Protein AF-A0A6G0WL98-F1 (afdb_monomer)

Foldseek 3Di:
DAQWDQDPQQATDGDDACWDFHDDAPDGGLEIHHEDDPPDFPVVVVVVQLVCVVPPNHFKYWYKYKDAQDPVRWTKIKIFIWGADPVRDIDGPAIEIATQDGDDCVRPPPVNVVRYDYWDHDDPCVLVVPDDDDDCVPTHWDFAAPCSNCPPPDPVVVPPPDDTHTYDDSVVVNVPD

Sequence (177 aa):
MELFTIDAAGNASLRDPDLCFAKIGGHKPTLIAEVEERHRSVLSLDQWWRGYFHTPGVRLVLGFKLYPANLNGDVAALVLQYGYTSGNQVEIMDAVSFGMRDVEPQGIPHDIWSRIRFLPHPTRAQMESCLDPWTPDDHGFLTLPRAECLYGAPDDVLNSPAEDFRLPLFRILFDYS

Nearest PDB structures (foldseek):
  5i6e-assembly1_A  TM=4.734E-01  e=2.495E-01  Saccharomyces cerevisiae S288C
  5csa-assembly1_B  TM=4.838E-01  e=5.455E-01  Saccharomyces cerevisiae S288C
  5csk-assembly1_B  TM=3.762E-01  e=5.137E-01  Saccharomyces cerevisiae S288C
  5csl-assembly1_A  TM=3.660E-01  e=4.288E-01  Saccharomyces cerevisiae S288C
  5trc-assembly1_A  TM=3.735E-01  e=5.137E-01  Saccharomyces cerevisiae S288C

pLDDT: mean 76.4, std 16.28, range [37.25, 95.69]

Solvent-accessible surface area (backbone atoms only — not comparable to full-atom values): 10310 Å² total; per-residue (Å²): 122,75,26,52,54,63,47,102,85,46,45,48,44,80,69,61,56,80,68,32,54,29,49,65,88,83,45,69,39,10,34,39,42,35,51,47,82,84,78,70,51,53,62,60,44,52,58,52,60,59,51,52,59,77,42,86,57,43,39,33,35,39,42,33,41,64,45,76,56,49,99,86,62,44,33,22,30,39,39,39,32,33,30,65,45,98,84,72,43,81,43,80,76,48,32,39,28,36,43,59,39,78,66,68,69,78,73,44,53,65,79,58,55,78,54,50,43,77,42,66,59,62,51,68,66,61,61,73,58,74,69,81,79,86,46,46,83,82,48,39,57,46,79,44,56,44,70,39,58,46,54,89,48,58,67,79,72,66,71,51,96,70,73,60,30,48,34,48,55,70,69,63,53,65,83,77,110

Organism: NCBI:txid100861

Secondary structure (DSSP, 8-state):
---EEE-TT-BEEES--SSEEE-STTSS--EEEEEE-S---HHHHHHHHHHGGGSTT--EEEEEEEE---TT---EEEEEEEEE-TTS-EEEEEEEEEESSPPPSTTS-HHHHTTEEEPPPPPHHHHHH--S---HHHH-EEEEPHHHHTTT--HHHHTS----EEEESTHHHHTT-

Mean predicted aligned error: 8.45 Å

Structure (mmCIF, N/CA/C/O backbone):
data_AF-A0A6G0WL98-F1
#
_entry.id   AF-A0A6G0WL98-F1
#
loop_
_atom_site.group_PDB
_atom_site.id
_atom_site.type_symbol
_atom_site.label_atom_id
_atom_site.label_alt_id
_atom_site.label_comp_id
_atom_site.label_asym_id
_atom_site.label_entity_id
_atom_site.label_seq_id
_atom_site.pdbx_PDB_ins_code
_atom_site.Cartn_x
_atom_site.Cartn_y
_atom_site.Cartn_z
_atom_site.occupancy
_atom_site.B_iso_or_equiv
_atom_site.auth_seq_id
_atom_site.auth_comp_id
_atom_site.auth_asym_id
_atom_site.auth_atom_id
_atom_site.pdbx_PDB_model_num
ATOM 1 N N . MET A 1 1 ? -4.488 -17.488 10.111 1.00 37.97 1 MET A N 1
ATOM 2 C CA . MET A 1 1 ? -3.145 -17.272 9.554 1.00 37.97 1 MET A CA 1
ATOM 3 C C . MET A 1 1 ? -2.766 -15.845 9.905 1.00 37.97 1 MET A C 1
ATOM 5 O O . MET A 1 1 ? -3.562 -14.960 9.616 1.00 37.97 1 MET A O 1
ATOM 9 N N . GLU A 1 2 ? -1.701 -15.641 10.681 1.00 37.25 2 GLU A N 1
ATOM 10 C CA . GLU A 1 2 ? -1.293 -14.307 11.149 1.00 37.25 2 GLU A CA 1
ATOM 11 C C . GLU A 1 2 ? -0.514 -13.584 10.049 1.00 37.25 2 GLU A C 1
ATOM 13 O O . GLU A 1 2 ? 0.453 -14.119 9.514 1.00 37.25 2 GLU A O 1
ATOM 18 N N . LEU A 1 3 ? -1.004 -12.394 9.701 1.00 50.88 3 LEU A N 1
ATOM 19 C CA . LEU A 1 3 ? -0.630 -11.621 8.515 1.00 50.88 3 LEU A CA 1
ATOM 20 C C . LEU A 1 3 ? 0.635 -10.800 8.722 1.00 50.88 3 LEU A C 1
ATOM 22 O O . LEU A 1 3 ? 1.466 -10.717 7.827 1.00 50.88 3 LEU A O 1
ATOM 26 N N . PHE A 1 4 ? 0.767 -10.233 9.921 1.00 49.25 4 PHE A N 1
ATOM 27 C CA . PHE A 1 4 ? 1.961 -9.549 10.366 1.00 49.25 4 PHE A CA 1
ATOM 28 C C . PHE A 1 4 ? 2.404 -10.110 11.708 1.00 49.25 4 PHE A C 1
ATOM 30 O O . PHE A 1 4 ? 1.575 -10.277 12.603 1.00 49.25 4 PHE A O 1
ATOM 37 N N . THR A 1 5 ? 3.703 -10.321 11.882 1.00 49.16 5 THR A N 1
ATOM 38 C CA . THR A 1 5 ? 4.289 -10.283 13.223 1.00 49.16 5 THR A CA 1
ATOM 39 C C . THR A 1 5 ? 4.757 -8.859 13.483 1.00 49.16 5 THR A C 1
ATOM 41 O O . THR A 1 5 ? 5.603 -8.350 12.748 1.00 4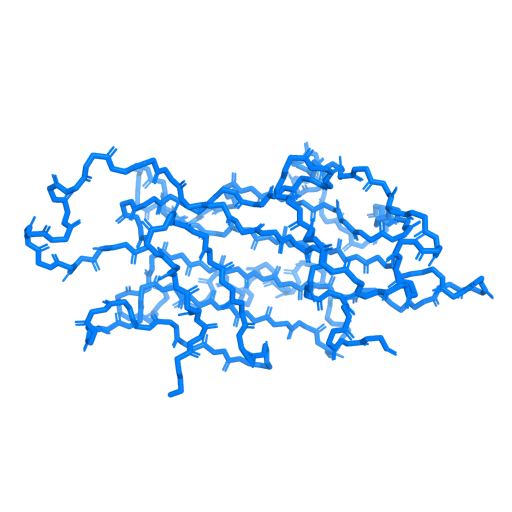9.16 5 THR A O 1
ATOM 44 N N . ILE A 1 6 ? 4.151 -8.210 14.479 1.00 47.09 6 ILE A N 1
ATOM 45 C CA . ILE A 1 6 ? 4.659 -6.957 15.037 1.00 47.09 6 ILE A CA 1
ATOM 46 C C . ILE A 1 6 ? 5.622 -7.358 16.148 1.00 47.09 6 ILE A C 1
ATOM 48 O O . ILE A 1 6 ? 5.208 -8.004 17.113 1.00 47.09 6 ILE A O 1
ATOM 52 N N . ASP A 1 7 ? 6.905 -7.058 15.979 1.00 51.03 7 ASP A N 1
ATOM 53 C CA . ASP A 1 7 ? 7.887 -7.329 17.026 1.00 51.03 7 ASP A CA 1
ATOM 54 C C . ASP A 1 7 ? 7.731 -6.352 18.209 1.00 51.03 7 ASP A C 1
ATOM 56 O O . ASP A 1 7 ? 6.972 -5.381 18.166 1.00 51.03 7 ASP A O 1
ATOM 60 N N . ALA A 1 8 ? 8.462 -6.602 19.297 1.00 39.09 8 ALA A N 1
ATOM 61 C CA . ALA A 1 8 ? 8.441 -5.736 20.478 1.00 39.09 8 ALA A CA 1
ATOM 62 C C . ALA A 1 8 ? 8.951 -4.303 20.203 1.00 39.09 8 ALA A C 1
ATOM 64 O O . ALA A 1 8 ? 8.769 -3.427 21.045 1.00 39.09 8 ALA A O 1
ATOM 65 N N . ALA A 1 9 ? 9.576 -4.067 19.045 1.00 42.97 9 ALA A N 1
ATOM 66 C CA . ALA A 1 9 ? 10.033 -2.761 18.588 1.00 42.97 9 ALA A CA 1
ATOM 67 C C . ALA A 1 9 ? 9.008 -2.049 17.681 1.00 42.97 9 ALA A C 1
ATOM 69 O O . ALA A 1 9 ? 9.237 -0.908 17.291 1.00 42.97 9 ALA A O 1
ATOM 70 N N . GLY A 1 10 ? 7.866 -2.679 17.376 1.00 44.44 10 GLY A N 1
ATOM 71 C CA . GLY A 1 10 ? 6.810 -2.098 16.548 1.00 44.44 10 GLY A CA 1
ATOM 72 C C . GLY A 1 10 ? 6.992 -2.308 15.042 1.00 44.44 10 GLY A C 1
ATOM 73 O O . GLY A 1 10 ? 6.253 -1.711 14.258 1.00 44.44 10 GLY A O 1
ATOM 74 N N . ASN A 1 11 ? 7.927 -3.156 14.607 1.00 47.03 11 ASN A N 1
ATOM 75 C CA . ASN A 1 11 ? 8.109 -3.452 13.187 1.00 47.03 11 ASN A CA 1
ATOM 76 C C . ASN A 1 11 ? 7.108 -4.511 12.732 1.00 47.03 11 ASN A C 1
ATOM 78 O O . ASN A 1 11 ? 7.069 -5.606 13.292 1.00 47.03 11 ASN A O 1
ATOM 82 N N . ALA A 1 12 ? 6.334 -4.215 11.687 1.00 53.41 12 ALA A N 1
ATOM 83 C CA . ALA A 1 12 ? 5.424 -5.177 11.072 1.00 53.41 12 ALA A CA 1
ATOM 84 C C . ALA A 1 12 ? 6.142 -5.976 9.968 1.00 53.41 12 ALA A C 1
ATOM 86 O O . ALA A 1 12 ? 6.776 -5.401 9.086 1.00 53.41 12 ALA A O 1
ATOM 87 N N . SER A 1 13 ? 6.020 -7.305 9.990 1.00 54.44 13 SER A N 1
ATOM 88 C CA . SER A 1 13 ? 6.596 -8.217 8.984 1.00 54.44 13 SER A CA 1
ATOM 89 C C . SER A 1 13 ? 5.515 -9.102 8.368 1.00 54.44 13 SER A C 1
ATOM 91 O O . SER A 1 13 ? 4.827 -9.790 9.114 1.00 54.44 13 SER A O 1
ATOM 93 N N . LEU A 1 14 ? 5.331 -9.057 7.043 1.00 57.25 14 LEU A N 1
ATOM 94 C CA . LEU A 1 14 ? 4.238 -9.744 6.338 1.00 57.25 14 LEU A CA 1
ATOM 95 C C . LEU A 1 14 ? 4.587 -11.226 6.102 1.00 57.25 14 LEU A C 1
ATOM 97 O O . LEU A 1 14 ? 5.731 -11.517 5.764 1.00 57.25 14 LEU A O 1
ATOM 101 N N . ARG A 1 15 ? 3.647 -12.158 6.325 1.00 54.03 15 ARG A N 1
ATOM 102 C CA . ARG A 1 15 ? 3.907 -13.613 6.193 1.00 54.03 15 ARG A CA 1
ATOM 103 C C . ARG A 1 15 ? 3.248 -14.307 4.998 1.00 54.03 15 ARG A C 1
ATOM 105 O O . ARG A 1 15 ? 3.691 -15.400 4.670 1.00 54.03 15 ARG A O 1
ATOM 112 N N . ASP A 1 16 ? 2.204 -13.732 4.399 1.00 49.78 16 ASP A N 1
ATOM 113 C CA . ASP A 1 16 ? 1.508 -14.321 3.241 1.00 49.78 16 ASP A CA 1
ATOM 114 C C . ASP A 1 16 ? 0.645 -13.235 2.545 1.00 49.78 16 ASP A C 1
ATOM 116 O O . ASP A 1 16 ? -0.121 -12.580 3.267 1.00 49.78 16 ASP A O 1
ATOM 120 N N . PRO A 1 17 ? 0.759 -12.944 1.233 1.00 49.84 17 PRO A N 1
ATOM 121 C CA . PRO A 1 17 ? 0.246 -11.682 0.673 1.00 49.84 17 PRO A CA 1
ATOM 122 C C . PRO A 1 17 ? -0.950 -11.802 -0.307 1.00 49.84 17 PRO A C 1
ATOM 124 O O . PRO A 1 17 ? -1.510 -10.776 -0.705 1.00 49.84 17 PRO A O 1
ATOM 127 N N . ASP A 1 18 ? -1.428 -13.014 -0.619 1.00 44.56 18 ASP A N 1
ATOM 128 C CA . ASP A 1 18 ? -2.424 -13.242 -1.691 1.00 44.56 18 ASP A CA 1
ATOM 129 C C . ASP A 1 18 ? -3.853 -12.749 -1.377 1.00 44.56 18 ASP A C 1
ATOM 131 O O . ASP A 1 18 ? -4.626 -12.434 -2.281 1.00 44.56 18 ASP A O 1
ATOM 135 N N . LEU A 1 19 ? -4.215 -12.670 -0.096 1.00 45.53 19 LEU A N 1
ATOM 136 C CA . LEU A 1 19 ? -5.326 -11.900 0.482 1.00 45.53 19 LEU A CA 1
ATOM 137 C C . LEU A 1 19 ? -5.382 -12.300 1.945 1.00 45.53 19 LEU A C 1
ATOM 139 O O . LEU A 1 19 ? -5.844 -13.395 2.281 1.00 45.53 19 LEU A O 1
ATOM 143 N N . CYS A 1 20 ? -4.955 -11.414 2.831 1.00 53.81 20 CYS A N 1
ATOM 144 C CA . CYS A 1 20 ? -4.886 -11.776 4.231 1.00 53.81 20 CYS A CA 1
ATOM 145 C C . CYS A 1 20 ? -5.666 -10.783 5.104 1.00 53.81 20 CYS A C 1
ATOM 147 O O . CYS A 1 20 ? -5.769 -9.583 4.839 1.00 53.81 20 CYS A O 1
ATOM 149 N N . PHE A 1 21 ? -6.192 -11.315 6.208 1.00 49.81 21 PHE A N 1
ATOM 150 C CA . PHE A 1 21 ? -6.835 -10.557 7.277 1.00 49.81 21 PHE A CA 1
ATOM 151 C C . PHE A 1 21 ? -5.914 -10.492 8.498 1.00 49.81 21 PHE A C 1
ATOM 153 O O . PHE A 1 21 ? -5.640 -11.524 9.117 1.00 49.81 21 PHE A O 1
ATOM 160 N N . ALA A 1 22 ? -5.446 -9.301 8.876 1.00 50.53 22 ALA A N 1
ATOM 161 C CA . ALA A 1 22 ? -4.683 -9.142 10.107 1.00 50.53 22 ALA A CA 1
ATOM 162 C C . ALA A 1 22 ? -5.666 -8.982 11.271 1.00 50.53 22 ALA A C 1
ATOM 164 O O . ALA A 1 22 ? -6.476 -8.055 11.298 1.00 50.53 22 ALA A O 1
ATOM 165 N N . LYS A 1 23 ? -5.596 -9.901 12.237 1.00 47.62 23 LYS A N 1
ATOM 166 C CA . LYS A 1 23 ? -6.260 -9.765 13.535 1.00 47.62 23 LYS A CA 1
ATOM 167 C C . LYS A 1 23 ? -5.193 -9.419 14.558 1.00 47.62 23 LYS A C 1
ATOM 169 O O . LYS A 1 23 ? -4.417 -10.293 14.931 1.00 47.62 23 LYS A O 1
ATOM 174 N N . ILE A 1 24 ? -5.150 -8.177 15.018 1.00 46.97 24 ILE A N 1
ATOM 175 C CA . ILE A 1 24 ? -4.287 -7.820 16.144 1.00 46.97 24 ILE A CA 1
ATOM 176 C C . ILE A 1 24 ? -5.099 -8.053 17.426 1.00 46.97 24 ILE A C 1
ATOM 178 O O . ILE A 1 24 ? -6.180 -7.492 17.591 1.00 46.97 24 ILE A O 1
ATOM 182 N N . GLY A 1 25 ? -4.634 -8.959 18.295 1.00 46.00 25 GLY A N 1
ATOM 183 C CA . GLY A 1 25 ? -5.289 -9.263 19.577 1.00 46.00 25 GLY A CA 1
ATOM 184 C C . GLY A 1 25 ? -6.520 -10.182 19.514 1.00 46.00 25 GLY A C 1
ATOM 185 O O . GLY A 1 25 ? -7.328 -10.172 20.432 1.00 46.00 25 GLY A O 1
ATOM 186 N N . GLY A 1 26 ? -6.708 -10.975 18.450 1.00 46.16 26 GLY A N 1
ATOM 187 C CA . GLY A 1 26 ? -7.811 -11.954 18.369 1.00 46.16 26 GLY A CA 1
ATOM 188 C C . GLY A 1 26 ? -9.195 -11.380 18.018 1.00 46.16 26 GLY A C 1
ATOM 189 O O . GLY A 1 26 ? -10.171 -12.131 17.943 1.00 46.16 26 GLY A O 1
ATOM 190 N N . HIS A 1 27 ? -9.291 -10.079 17.737 1.00 51.38 27 HIS A N 1
ATOM 191 C CA . HIS A 1 27 ? -10.536 -9.398 17.372 1.00 51.38 27 HIS A CA 1
ATOM 192 C C . HIS A 1 27 ? -10.759 -9.338 15.845 1.00 51.38 27 HIS A C 1
ATOM 1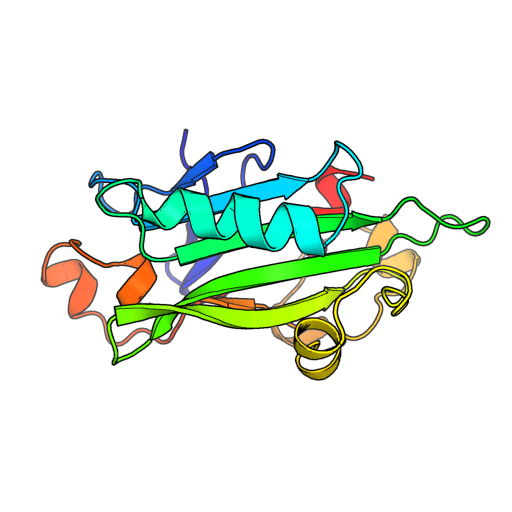94 O O . HIS A 1 27 ? -9.961 -9.861 15.065 1.00 51.38 27 HIS A O 1
ATOM 200 N N . LYS A 1 28 ? -11.919 -8.815 15.409 1.00 54.38 28 LYS A N 1
ATOM 201 C CA . LYS A 1 28 ? -12.311 -8.700 13.984 1.00 54.38 28 LYS A CA 1
ATOM 202 C C . LYS A 1 28 ? -11.204 -8.013 13.161 1.00 54.38 28 LYS A C 1
ATOM 204 O O . LYS A 1 28 ? -10.485 -7.196 13.722 1.00 54.38 28 LYS A O 1
ATOM 209 N N . PRO A 1 29 ? -11.055 -8.334 11.862 1.00 55.88 29 PRO A N 1
ATOM 210 C CA . PRO A 1 29 ? -9.961 -7.793 11.068 1.00 55.88 29 PRO A CA 1
ATOM 211 C C . PRO A 1 29 ? -10.068 -6.277 10.929 1.00 55.88 29 PRO A C 1
ATOM 213 O O . PRO A 1 29 ? -11.007 -5.770 10.320 1.00 55.88 29 PRO A O 1
ATOM 216 N N . THR A 1 30 ? -9.085 -5.582 11.486 1.00 76.56 30 THR A N 1
ATOM 217 C CA . THR A 1 30 ? -8.929 -4.127 11.419 1.00 76.56 30 THR A CA 1
ATOM 218 C C . THR A 1 30 ? -8.193 -3.690 10.159 1.00 76.56 30 THR A C 1
ATOM 220 O O . THR A 1 30 ? -8.441 -2.605 9.637 1.00 76.56 30 THR A O 1
ATOM 223 N N . LEU A 1 31 ? -7.318 -4.558 9.652 1.00 82.25 31 LEU A N 1
ATOM 224 C CA . LE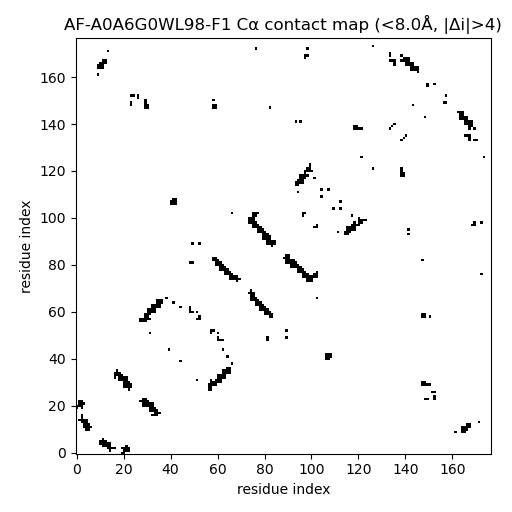U A 1 31 ? -6.431 -4.309 8.525 1.00 82.25 31 LEU A CA 1
ATOM 225 C C . LEU A 1 31 ? -6.572 -5.423 7.483 1.00 82.25 31 LEU A C 1
ATOM 227 O O . LEU A 1 31 ? -6.482 -6.611 7.812 1.00 82.25 31 LEU A O 1
ATOM 231 N N . ILE A 1 32 ? -6.752 -5.025 6.228 1.00 83.44 32 ILE A N 1
ATOM 232 C CA . ILE A 1 32 ? -6.685 -5.907 5.058 1.00 83.44 32 ILE A CA 1
ATOM 233 C C . ILE A 1 32 ? -5.474 -5.504 4.225 1.00 83.44 32 ILE A C 1
ATOM 235 O O . ILE A 1 32 ? -5.262 -4.319 3.985 1.00 83.44 32 ILE A O 1
ATOM 239 N N . ALA A 1 33 ? -4.704 -6.485 3.768 1.00 85.06 33 ALA A N 1
ATOM 240 C CA . ALA A 1 33 ? -3.681 -6.293 2.749 1.00 85.06 33 ALA A CA 1
ATOM 241 C C . ALA A 1 33 ? -3.976 -7.237 1.577 1.00 85.06 33 ALA A C 1
ATOM 243 O O . ALA A 1 33 ? -4.207 -8.429 1.793 1.00 85.06 33 ALA A O 1
ATOM 244 N N . GLU A 1 34 ? -4.005 -6.698 0.359 1.00 84.81 34 GLU A N 1
ATOM 245 C CA . GLU A 1 34 ? -4.202 -7.469 -0.875 1.00 84.81 34 GLU A CA 1
ATOM 246 C C . GLU A 1 34 ? -3.124 -7.098 -1.892 1.00 84.81 34 GLU A C 1
ATOM 248 O O . GLU A 1 34 ? -2.963 -5.919 -2.225 1.00 84.81 34 GLU A O 1
ATOM 253 N N . VAL A 1 35 ? -2.435 -8.112 -2.417 1.00 84.44 35 VAL A N 1
ATOM 254 C CA . VAL A 1 35 ? -1.599 -7.989 -3.611 1.00 84.44 35 VAL A CA 1
ATOM 255 C C . VAL A 1 35 ? -2.423 -8.273 -4.862 1.00 84.44 35 VAL A C 1
ATOM 257 O O . VAL A 1 35 ? -3.213 -9.210 -4.946 1.00 84.44 35 VAL A O 1
ATOM 260 N N . GLU A 1 36 ? -2.274 -7.401 -5.848 1.00 84.00 36 GLU A N 1
ATOM 261 C CA . GLU A 1 36 ? -2.952 -7.486 -7.124 1.00 84.00 36 GLU A CA 1
ATOM 262 C C . GLU A 1 36 ? -2.083 -8.193 -8.162 1.00 84.00 36 GLU A C 1
ATOM 264 O O . GLU A 1 36 ? -1.056 -7.659 -8.585 1.00 84.00 36 GLU A O 1
ATOM 269 N N . GLU A 1 37 ? -2.573 -9.339 -8.635 1.00 71.19 37 GLU A N 1
ATOM 270 C CA . GLU A 1 37 ? -1.933 -10.125 -9.699 1.00 71.19 37 GLU A CA 1
ATOM 271 C C . GLU A 1 37 ? -2.746 -10.212 -11.005 1.00 71.19 37 GLU A C 1
ATOM 273 O O . GLU A 1 37 ? -2.265 -10.696 -12.026 1.00 71.19 37 GLU A O 1
ATOM 278 N N . ARG A 1 38 ? -4.008 -9.766 -11.011 1.00 70.81 38 ARG A N 1
ATOM 279 C CA . ARG A 1 38 ? -4.945 -9.897 -12.145 1.00 70.81 38 ARG A CA 1
ATOM 280 C C . ARG A 1 38 ? -4.844 -8.746 -13.149 1.00 70.81 38 ARG A C 1
ATOM 282 O O . ARG A 1 38 ? -5.732 -8.584 -13.988 1.00 70.81 38 ARG A O 1
ATOM 289 N N . HIS A 1 39 ? -3.800 -7.926 -13.057 1.00 75.69 39 HIS A N 1
ATOM 290 C CA . HIS A 1 39 ? -3.498 -6.796 -13.935 1.00 75.69 39 HIS A CA 1
ATOM 291 C C . HIS A 1 39 ? -4.648 -5.784 -14.088 1.00 75.69 39 HIS A C 1
ATOM 293 O O . HIS A 1 39 ? -4.762 -5.098 -15.108 1.00 75.69 39 HIS A O 1
ATOM 299 N N . ARG A 1 40 ? -5.492 -5.633 -13.060 1.00 85.31 40 ARG A N 1
ATOM 300 C CA . ARG A 1 40 ? -6.587 -4.647 -13.048 1.00 85.31 40 ARG A CA 1
ATOM 301 C C . ARG A 1 40 ? -6.049 -3.212 -13.138 1.00 85.31 40 ARG A C 1
ATOM 303 O O . ARG A 1 40 ? -4.963 -2.913 -12.638 1.00 85.31 40 ARG A O 1
ATOM 310 N N . SER A 1 41 ? -6.810 -2.302 -13.754 1.00 90.44 41 SER A N 1
ATOM 311 C CA . SER A 1 41 ? -6.459 -0.870 -13.775 1.00 90.44 41 SER A CA 1
ATOM 312 C C . SER A 1 41 ? -6.467 -0.276 -12.360 1.00 90.44 41 SER A C 1
ATOM 314 O O . SER A 1 41 ? -7.234 -0.739 -11.514 1.00 90.44 41 SER A O 1
ATOM 316 N N . VAL A 1 42 ? -5.672 0.771 -12.101 1.00 92.25 42 VAL A N 1
ATOM 317 C CA . VAL A 1 42 ? -5.670 1.440 -10.783 1.00 92.25 42 VAL A CA 1
ATOM 318 C C . VAL A 1 42 ? -7.053 1.995 -10.442 1.00 92.25 42 VAL A C 1
ATOM 320 O O . VAL A 1 42 ? -7.490 1.876 -9.306 1.00 92.25 42 VAL A O 1
ATOM 323 N N . LEU A 1 43 ? -7.790 2.504 -11.433 1.00 90.94 43 LEU A N 1
ATOM 324 C CA . LEU A 1 43 ? -9.163 2.971 -11.236 1.00 90.94 43 LEU A CA 1
ATOM 325 C C . LEU A 1 43 ? -10.103 1.851 -10.757 1.00 90.94 43 LEU A C 1
ATOM 327 O O . LEU A 1 43 ? -10.904 2.051 -9.848 1.00 90.94 43 LEU A O 1
ATOM 331 N N . SER A 1 44 ? -10.010 0.663 -11.361 1.00 90.50 44 SER A N 1
ATOM 332 C CA . SER A 1 44 ? -10.813 -0.494 -10.945 1.00 90.50 44 SER A CA 1
ATOM 333 C C . SER A 1 44 ? -10.423 -0.982 -9.550 1.00 90.50 44 SER A C 1
ATOM 335 O O . SER A 1 44 ? -11.283 -1.419 -8.788 1.00 90.50 44 SER A O 1
ATOM 337 N N . LEU A 1 45 ? -9.132 -0.913 -9.220 1.00 91.50 45 LEU A N 1
ATOM 338 C CA . LEU A 1 45 ? -8.615 -1.314 -7.915 1.00 91.50 45 LEU A CA 1
ATOM 339 C C . LEU A 1 45 ? -9.014 -0.353 -6.810 1.00 91.50 45 LEU A C 1
ATOM 341 O O . LEU A 1 45 ? -9.375 -0.811 -5.734 1.00 91.50 45 LEU A O 1
ATOM 345 N N . ASP A 1 46 ? -9.037 0.948 -7.089 1.00 93.75 46 ASP A N 1
ATOM 346 C CA . ASP A 1 46 ? -9.493 1.946 -6.127 1.00 93.75 46 ASP A CA 1
ATOM 347 C C . ASP A 1 46 ? -10.923 1.655 -5.658 1.00 93.75 46 ASP A C 1
ATOM 349 O O . ASP A 1 46 ? -11.192 1.568 -4.460 1.00 93.75 46 ASP A O 1
ATOM 353 N N . GLN A 1 47 ? -11.831 1.383 -6.597 1.00 91.31 47 GLN A N 1
ATOM 354 C CA . GLN A 1 47 ? -13.206 0.995 -6.277 1.00 91.31 47 GLN A CA 1
ATOM 355 C C . GLN A 1 47 ? -13.271 -0.333 -5.511 1.00 91.31 47 GLN A C 1
ATOM 357 O O . GLN A 1 47 ? -14.045 -0.467 -4.561 1.00 91.31 47 GLN A O 1
ATOM 362 N N . TRP A 1 48 ? -12.455 -1.310 -5.914 1.00 91.38 48 TRP A N 1
ATOM 363 C CA . TRP A 1 48 ? -12.402 -2.632 -5.293 1.00 91.38 48 TRP A CA 1
ATOM 364 C C . TRP A 1 48 ? -11.938 -2.568 -3.834 1.00 91.38 48 TRP A C 1
ATOM 366 O O . TRP A 1 48 ? -12.637 -3.048 -2.943 1.00 91.38 48 TRP A O 1
ATOM 376 N N . TRP A 1 49 ? -10.804 -1.918 -3.573 1.00 92.12 49 TRP A N 1
ATOM 377 C CA . TRP A 1 49 ? -10.213 -1.811 -2.241 1.00 92.12 49 TRP A CA 1
ATOM 378 C C . TRP A 1 49 ? -11.048 -0.951 -1.294 1.00 92.12 49 TRP A C 1
ATOM 380 O O . TRP A 1 49 ? -11.211 -1.310 -0.128 1.00 92.12 49 TRP A O 1
ATOM 390 N N . ARG A 1 50 ? -11.689 0.116 -1.791 1.00 94.19 50 ARG A N 1
ATOM 391 C CA . ARG A 1 50 ? -12.705 0.859 -1.023 1.00 94.19 50 ARG A CA 1
ATOM 392 C C . ARG A 1 50 ? -13.888 -0.024 -0.626 1.00 94.19 50 ARG A C 1
ATOM 394 O O . ARG A 1 50 ? -14.446 0.152 0.454 1.00 94.19 50 ARG A O 1
ATOM 401 N N . GLY A 1 51 ? -14.242 -1.002 -1.461 1.00 88.50 51 GLY A N 1
ATOM 402 C CA . GLY A 1 51 ? -15.312 -1.961 -1.193 1.00 88.50 51 GLY A CA 1
ATOM 403 C C . GLY A 1 51 ? -15.107 -2.783 0.082 1.00 88.50 51 GLY A C 1
ATOM 404 O O . GLY A 1 51 ? -16.094 -3.160 0.718 1.00 88.50 51 GLY A O 1
ATOM 405 N N . TYR A 1 52 ? -13.861 -3.000 0.519 1.00 89.75 52 TYR A N 1
ATOM 406 C CA . TYR A 1 52 ? -13.579 -3.728 1.757 1.00 89.75 52 TYR A CA 1
ATOM 407 C C . TYR A 1 52 ? -14.114 -3.045 3.013 1.00 89.75 52 TYR A C 1
ATOM 409 O O . TYR A 1 52 ? -14.450 -3.739 3.972 1.00 89.75 52 TYR A O 1
ATOM 417 N N . PHE A 1 53 ? -14.278 -1.722 3.004 1.00 89.88 53 PHE A N 1
ATOM 418 C CA . PHE A 1 53 ? -14.820 -0.974 4.140 1.00 89.88 53 PHE A CA 1
ATOM 419 C C . PHE A 1 53 ? -16.313 -1.229 4.391 1.00 89.88 53 PHE A C 1
ATOM 421 O O . PHE A 1 53 ? -16.817 -0.890 5.459 1.00 89.88 53 PHE A O 1
ATOM 428 N N . HIS A 1 54 ? -17.018 -1.898 3.469 1.00 87.75 54 HIS A N 1
ATOM 429 C CA . HIS A 1 54 ? -18.349 -2.450 3.747 1.00 87.75 54 HIS A CA 1
ATOM 430 C C . HIS A 1 54 ? -18.307 -3.657 4.699 1.00 87.75 54 HIS A C 1
ATOM 432 O O . HIS A 1 54 ? -19.344 -4.068 5.221 1.00 87.75 54 HIS A O 1
ATOM 438 N N . THR A 1 55 ? -17.124 -4.229 4.943 1.00 84.25 55 THR A N 1
ATOM 439 C CA . THR A 1 55 ? -16.930 -5.315 5.905 1.00 84.25 55 THR A CA 1
ATOM 440 C C . THR A 1 55 ? -16.840 -4.740 7.322 1.00 84.25 55 THR A C 1
ATOM 442 O O . THR A 1 55 ? -15.945 -3.939 7.605 1.00 84.25 55 THR A O 1
ATOM 445 N N . PRO A 1 56 ? -17.718 -5.150 8.256 1.00 82.31 56 PRO A N 1
ATOM 446 C CA . PRO A 1 56 ? -17.711 -4.610 9.611 1.00 82.31 56 PRO A CA 1
ATOM 447 C C . PRO A 1 56 ? -16.380 -4.839 10.337 1.00 82.31 56 PRO A C 1
ATOM 449 O O . PRO A 1 56 ? -15.954 -5.981 10.518 1.00 82.31 56 PRO A O 1
ATOM 452 N N . GLY A 1 57 ? -15.788 -3.755 10.839 1.00 80.62 57 GLY A N 1
ATOM 453 C CA . GLY A 1 57 ? -14.549 -3.777 11.621 1.00 80.62 57 GLY A CA 1
ATOM 454 C C . GLY A 1 57 ? -13.288 -3.425 10.834 1.00 80.62 57 GLY A C 1
ATOM 455 O O . GLY A 1 57 ? -12.276 -3.154 11.468 1.00 80.62 57 GLY A O 1
ATOM 456 N N . VAL A 1 58 ? -13.352 -3.350 9.500 1.00 86.00 58 VAL A N 1
ATOM 457 C CA . VAL A 1 58 ? -12.222 -2.894 8.679 1.00 86.00 58 VAL A CA 1
ATOM 458 C C . VAL A 1 58 ? -12.005 -1.399 8.885 1.00 86.00 58 VAL A C 1
ATOM 460 O O . VAL A 1 58 ? -12.946 -0.605 8.820 1.00 86.00 58 VAL A O 1
ATOM 463 N N . ARG A 1 59 ? -10.753 -1.024 9.139 1.00 89.25 59 ARG A N 1
ATOM 464 C CA . ARG 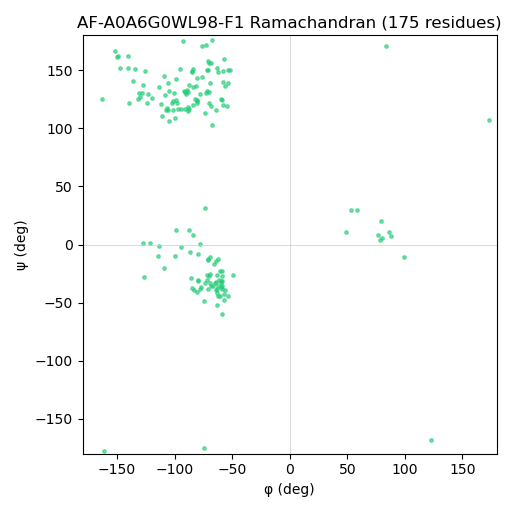A 1 59 ? -10.311 0.345 9.427 1.00 89.25 59 ARG A CA 1
ATOM 465 C C . ARG A 1 59 ? -9.181 0.803 8.519 1.00 89.25 59 ARG A C 1
ATOM 467 O O . ARG A 1 59 ? -9.086 1.991 8.226 1.00 89.25 59 ARG A O 1
ATOM 474 N N . LEU A 1 60 ? -8.379 -0.141 8.038 1.00 90.25 60 LEU A N 1
ATOM 475 C CA . LEU A 1 60 ? -7.283 0.111 7.119 1.00 90.25 60 LEU A CA 1
ATOM 476 C C . LEU A 1 60 ? -7.270 -0.941 6.005 1.00 90.25 60 LEU A C 1
ATOM 478 O O . LEU A 1 60 ? -7.502 -2.127 6.249 1.00 90.25 60 LEU A O 1
ATOM 482 N N . VAL A 1 61 ? -6.984 -0.507 4.781 1.00 91.56 61 VAL A N 1
ATOM 483 C CA . VAL A 1 61 ? -6.763 -1.397 3.634 1.00 91.56 61 VAL A CA 1
ATOM 484 C C . VAL A 1 61 ? -5.476 -0.984 2.939 1.00 91.56 61 VAL A C 1
ATOM 486 O O . VAL A 1 61 ? -5.292 0.191 2.631 1.00 91.56 61 VAL A O 1
ATOM 489 N N . LEU A 1 62 ? -4.606 -1.952 2.673 1.00 91.94 62 LEU A N 1
ATOM 490 C CA . LEU A 1 62 ? -3.386 -1.797 1.893 1.00 91.94 62 LEU A CA 1
ATOM 491 C C . LEU A 1 62 ? -3.553 -2.548 0.578 1.00 91.94 62 LEU A C 1
ATOM 493 O O . LEU A 1 62 ? -3.628 -3.776 0.557 1.00 91.94 62 LEU A O 1
ATOM 497 N N . GLY A 1 63 ? -3.642 -1.802 -0.514 1.00 91.81 63 GLY A N 1
ATOM 498 C CA . GLY A 1 63 ? -3.722 -2.356 -1.854 1.00 91.81 63 GLY A CA 1
ATOM 499 C C . GLY A 1 63 ? -2.379 -2.268 -2.554 1.00 91.81 63 GLY A C 1
ATOM 500 O O . GLY A 1 63 ? -1.911 -1.164 -2.821 1.00 91.81 63 GLY A O 1
ATOM 501 N N . PHE A 1 64 ? -1.771 -3.404 -2.877 1.00 90.19 64 PHE A N 1
ATOM 502 C CA . PHE A 1 64 ? -0.506 -3.467 -3.602 1.00 90.19 64 PHE A CA 1
ATOM 503 C C . PHE A 1 64 ? -0.769 -3.822 -5.059 1.00 90.19 64 PHE A C 1
ATOM 505 O O . PHE A 1 64 ? -1.334 -4.865 -5.356 1.00 90.19 64 PHE A O 1
ATOM 512 N N . LYS A 1 65 ? -0.341 -2.973 -5.988 1.00 90.44 65 LYS A N 1
ATOM 513 C CA . LYS A 1 65 ? -0.345 -3.262 -7.420 1.00 90.44 65 LYS A CA 1
ATOM 514 C C . LYS A 1 65 ? 1.077 -3.503 -7.893 1.00 90.44 65 LYS A C 1
ATOM 516 O O . LYS A 1 65 ? 1.879 -2.569 -7.903 1.00 90.44 65 LYS A O 1
ATOM 521 N N . LEU A 1 66 ? 1.351 -4.722 -8.347 1.00 87.12 66 LEU A N 1
ATOM 522 C CA . LEU A 1 66 ? 2.621 -5.073 -8.970 1.00 87.12 66 LEU A CA 1
ATOM 523 C C . LEU A 1 66 ? 2.566 -4.786 -10.474 1.00 87.12 66 LEU A C 1
ATOM 525 O O . LEU A 1 66 ? 1.565 -5.048 -11.151 1.00 87.12 66 LEU A O 1
ATOM 529 N N . TYR A 1 67 ? 3.644 -4.215 -11.000 1.00 86.06 67 TYR A N 1
ATOM 530 C CA . TYR A 1 67 ? 3.830 -4.006 -12.428 1.00 86.06 67 TYR A CA 1
ATOM 531 C C . TYR A 1 67 ? 4.857 -5.009 -12.953 1.00 86.06 67 TYR A C 1
ATOM 533 O O . TYR A 1 67 ? 5.887 -5.209 -12.306 1.00 86.06 67 TYR A O 1
ATOM 541 N N . PRO A 1 68 ? 4.624 -5.595 -14.142 1.00 81.44 68 PRO A N 1
ATOM 542 C CA . PRO A 1 68 ? 5.569 -6.521 -14.748 1.00 81.44 68 PRO A CA 1
ATOM 543 C C . PRO A 1 68 ? 6.972 -5.924 -14.868 1.00 81.44 68 PRO A C 1
ATOM 545 O O . PRO A 1 68 ? 7.138 -4.709 -15.052 1.00 81.44 68 PRO A O 1
ATOM 548 N N . ALA A 1 69 ? 7.977 -6.795 -14.812 1.00 84.31 69 ALA A N 1
ATOM 549 C CA . ALA A 1 69 ? 9.350 -6.412 -15.084 1.00 84.31 69 ALA A CA 1
ATOM 550 C C . ALA A 1 69 ? 9.481 -5.817 -16.498 1.00 84.31 69 ALA A C 1
ATOM 552 O O . ALA A 1 69 ? 8.855 -6.292 -17.450 1.00 84.31 69 ALA A O 1
ATOM 553 N N . ASN A 1 70 ? 10.287 -4.763 -16.639 1.00 85.44 70 ASN A N 1
ATOM 554 C CA . ASN A 1 70 ? 10.656 -4.241 -17.956 1.00 85.44 70 ASN A CA 1
ATOM 555 C C . ASN A 1 70 ? 11.685 -5.172 -18.646 1.00 85.44 70 ASN A C 1
ATOM 557 O O . ASN A 1 70 ? 12.070 -6.211 -18.111 1.00 85.44 70 ASN A O 1
ATOM 561 N N . LEU A 1 71 ? 12.187 -4.775 -19.820 1.00 84.88 71 LEU A N 1
ATOM 562 C CA . LEU A 1 71 ? 13.205 -5.541 -20.561 1.00 84.88 71 LEU A CA 1
ATOM 563 C C . LEU A 1 71 ? 14.524 -5.745 -19.796 1.00 84.88 71 LEU A C 1
ATOM 565 O O . LEU A 1 71 ? 15.261 -6.678 -20.100 1.00 84.88 71 LEU A O 1
ATOM 569 N N . ASN A 1 72 ? 14.819 -4.892 -18.813 1.00 83.56 72 ASN A N 1
ATOM 570 C CA . ASN A 1 72 ? 16.002 -5.016 -17.969 1.00 83.56 72 ASN A CA 1
ATOM 571 C C . ASN A 1 72 ? 15.762 -5.924 -16.757 1.00 83.56 72 ASN A C 1
ATOM 573 O O . ASN A 1 72 ? 16.722 -6.214 -16.050 1.00 83.56 72 ASN A O 1
ATOM 577 N N . GLY A 1 73 ? 14.529 -6.378 -16.512 1.00 81.25 73 GLY A N 1
ATOM 578 C CA . GLY A 1 73 ? 14.153 -7.116 -15.305 1.00 81.25 73 GLY A CA 1
ATOM 579 C C . GLY A 1 73 ? 13.731 -6.219 -14.135 1.00 81.25 73 GLY A C 1
ATOM 580 O O . GLY A 1 73 ? 13.520 -6.723 -13.038 1.00 81.25 73 GLY A O 1
ATOM 581 N N . ASP A 1 74 ? 13.602 -4.904 -14.337 1.00 85.19 74 ASP A N 1
ATOM 582 C CA . ASP A 1 74 ? 13.282 -3.974 -13.254 1.00 85.19 74 ASP A CA 1
ATOM 583 C C . ASP A 1 74 ? 11.778 -3.988 -12.958 1.00 85.19 74 ASP A C 1
ATOM 585 O O . ASP A 1 74 ? 10.939 -3.714 -13.830 1.00 85.19 74 ASP A O 1
ATOM 589 N N . VAL A 1 75 ? 11.445 -4.267 -11.701 1.00 84.75 75 VAL A N 1
ATOM 590 C CA . VAL A 1 75 ? 10.073 -4.314 -11.186 1.00 84.75 75 VAL A CA 1
ATOM 591 C C . VAL A 1 75 ? 9.668 -2.989 -10.542 1.00 84.75 75 VAL A C 1
ATOM 593 O O . VAL A 1 75 ? 10.503 -2.269 -9.990 1.00 84.75 75 VAL A O 1
ATOM 596 N N . ALA A 1 76 ? 8.371 -2.687 -10.592 1.00 88.56 76 ALA A N 1
ATOM 597 C CA . ALA A 1 76 ? 7.765 -1.555 -9.897 1.00 88.56 76 ALA A CA 1
ATOM 598 C C . ALA A 1 76 ? 6.483 -1.990 -9.196 1.00 88.56 76 ALA A C 1
ATOM 600 O O . ALA A 1 76 ? 5.772 -2.876 -9.674 1.00 88.56 76 ALA A O 1
ATOM 601 N N . ALA A 1 77 ? 6.155 -1.317 -8.104 1.00 89.88 77 ALA A N 1
ATOM 602 C CA . ALA A 1 77 ? 4.918 -1.503 -7.379 1.00 89.88 77 ALA A CA 1
ATOM 603 C C . ALA A 1 77 ? 4.359 -0.172 -6.883 1.00 89.88 77 ALA A C 1
ATOM 605 O O . ALA A 1 77 ? 5.083 0.788 -6.623 1.00 89.88 77 ALA A O 1
ATOM 606 N N . LEU A 1 78 ? 3.038 -0.144 -6.744 1.00 92.75 78 LEU A N 1
ATOM 607 C CA . LEU A 1 78 ? 2.289 0.935 -6.118 1.00 92.75 78 LEU A CA 1
ATOM 608 C C . LEU A 1 78 ? 1.540 0.354 -4.925 1.00 92.75 78 LEU A C 1
ATOM 610 O O . LEU A 1 78 ? 0.775 -0.591 -5.103 1.00 92.75 78 LEU A O 1
ATOM 614 N N . VAL A 1 79 ? 1.710 0.930 -3.738 1.00 93.25 79 VAL A N 1
ATOM 615 C CA . VAL A 1 79 ? 0.814 0.671 -2.607 1.00 93.25 79 VAL A CA 1
ATOM 616 C C . VAL A 1 79 ? -0.109 1.862 -2.398 1.00 93.25 79 VAL A C 1
ATOM 618 O O . VAL A 1 79 ? 0.339 3.008 -2.378 1.00 93.25 79 VAL A O 1
ATOM 621 N N . LEU A 1 80 ? -1.401 1.586 -2.250 1.00 95.44 80 LEU A N 1
ATOM 622 C CA . LEU A 1 80 ? -2.416 2.550 -1.846 1.00 95.44 80 LEU A CA 1
ATOM 623 C C . LE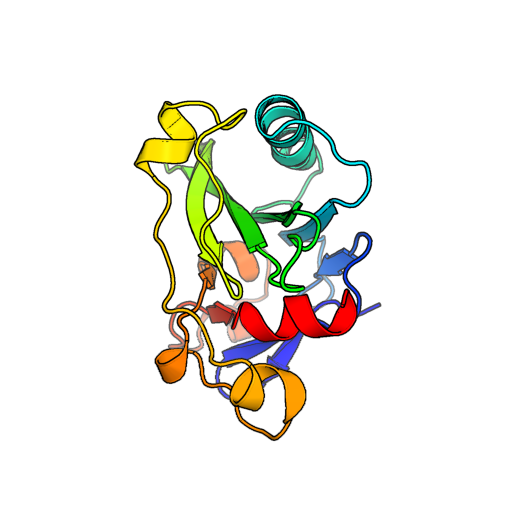U A 1 80 ? -2.916 2.175 -0.452 1.00 95.44 80 LEU A C 1
ATOM 625 O O . LEU A 1 80 ? -3.425 1.073 -0.240 1.00 95.44 80 LEU A O 1
ATOM 629 N N . GLN A 1 81 ? -2.769 3.098 0.493 1.00 95.31 81 GLN A N 1
ATOM 630 C CA . GLN A 1 81 ? -3.290 2.964 1.845 1.00 95.31 81 GLN A CA 1
ATOM 631 C C . GLN A 1 81 ? -4.615 3.703 1.953 1.00 95.31 81 GLN A C 1
ATOM 633 O O . GLN A 1 81 ? -4.677 4.916 1.761 1.00 95.31 81 GLN A O 1
ATOM 638 N N . TYR A 1 82 ? -5.659 2.979 2.330 1.00 95.69 82 TYR A N 1
ATOM 639 C CA . TYR A 1 82 ? -6.986 3.520 2.569 1.00 95.69 82 TYR A CA 1
ATOM 640 C C . TYR A 1 82 ? -7.319 3.498 4.050 1.00 95.69 82 TYR A C 1
ATOM 642 O O . TYR A 1 82 ? -7.002 2.529 4.739 1.00 95.69 82 TYR A O 1
ATOM 650 N N . GLY A 1 83 ? -8.051 4.508 4.502 1.00 94.00 83 GLY A N 1
ATOM 651 C CA . GLY A 1 83 ? -8.630 4.556 5.839 1.00 94.00 83 GLY A CA 1
ATOM 652 C C . GLY A 1 83 ? -9.754 5.577 5.928 1.00 94.00 83 GLY A C 1
ATOM 653 O O . GLY A 1 83 ? -10.125 6.204 4.931 1.00 94.00 83 GLY A O 1
ATOM 654 N N . TYR A 1 84 ? -10.317 5.722 7.125 1.00 91.25 84 TYR A N 1
ATOM 655 C CA . TYR A 1 84 ? -11.362 6.706 7.386 1.00 91.25 84 TYR A CA 1
ATOM 656 C C . TYR A 1 84 ? -10.773 8.084 7.688 1.00 91.25 84 TYR A C 1
ATOM 658 O O . TYR A 1 84 ? -9.855 8.227 8.492 1.00 91.25 84 TYR A O 1
ATOM 666 N N . THR A 1 85 ? -11.359 9.120 7.096 1.00 89.00 85 THR A N 1
ATOM 667 C CA . THR A 1 85 ? -11.145 10.507 7.515 1.00 89.00 85 THR A CA 1
ATOM 668 C C . THR A 1 85 ? -11.922 10.815 8.795 1.00 89.00 85 THR A C 1
ATOM 670 O O . THR A 1 85 ? -12.808 10.065 9.213 1.00 89.00 85 THR A O 1
ATOM 673 N N . SER A 1 86 ? -11.666 11.982 9.394 1.00 84.50 86 SER A N 1
ATOM 674 C CA . SER A 1 86 ? -12.459 12.494 10.523 1.00 84.50 86 SER A CA 1
ATOM 675 C C . SER A 1 86 ? -13.951 12.663 10.194 1.00 84.50 86 SER A C 1
ATOM 677 O O . SER A 1 86 ? -14.784 12.622 11.095 1.00 84.50 86 SER A O 1
ATOM 679 N N . GLY A 1 87 ? -14.302 12.802 8.910 1.00 86.62 87 GLY A N 1
ATOM 680 C CA . GLY A 1 87 ? -15.680 12.832 8.412 1.00 86.62 87 GLY A CA 1
ATOM 681 C C . GLY A 1 87 ? -16.299 11.451 8.166 1.00 86.62 87 GLY A C 1
ATOM 682 O O . GLY A 1 87 ? -17.374 11.376 7.574 1.00 86.62 87 GLY A O 1
ATOM 683 N N . ASN A 1 88 ? -15.632 10.366 8.577 1.00 86.88 88 ASN A N 1
ATOM 684 C CA . ASN A 1 88 ? -16.047 8.980 8.347 1.00 86.88 88 ASN A CA 1
ATOM 685 C C . ASN A 1 88 ? -16.216 8.627 6.853 1.00 86.88 88 ASN A C 1
ATOM 687 O O . ASN A 1 88 ? -17.031 7.779 6.488 1.00 86.88 88 ASN A O 1
ATOM 691 N N . GLN A 1 89 ? -15.443 9.282 5.983 1.00 93.06 89 GLN A N 1
ATOM 692 C CA . GLN A 1 89 ? -15.333 8.939 4.566 1.00 93.06 89 GLN A CA 1
ATOM 693 C C . GLN A 1 89 ? -14.076 8.104 4.343 1.00 93.06 89 GLN A C 1
ATOM 695 O O . GLN A 1 89 ? -13.051 8.358 4.968 1.00 93.06 89 GLN A O 1
ATOM 700 N N . VAL A 1 90 ? -14.146 7.112 3.457 1.00 94.12 90 VAL A N 1
ATOM 701 C CA . VAL A 1 90 ? -12.961 6.342 3.064 1.00 94.12 90 VAL A CA 1
ATOM 702 C C . VAL A 1 90 ? -12.156 7.174 2.074 1.00 94.12 90 VAL A C 1
ATOM 704 O O . VAL A 1 90 ? -12.707 7.642 1.078 1.00 94.12 90 VAL A O 1
ATOM 707 N N . GLU A 1 91 ? -10.857 7.327 2.300 1.00 94.56 91 GLU A N 1
ATOM 708 C CA . GLU A 1 91 ? -9.942 8.027 1.395 1.00 94.56 91 GLU A CA 1
ATOM 709 C C . GLU A 1 91 ? -8.587 7.328 1.298 1.00 94.56 91 GLU A C 1
ATOM 711 O O . GLU A 1 91 ? -8.231 6.520 2.154 1.00 94.56 91 GLU A O 1
ATOM 716 N N . ILE A 1 92 ? -7.831 7.662 0.246 1.00 95.00 92 ILE A N 1
ATOM 717 C CA . ILE A 1 92 ? -6.412 7.317 0.145 1.00 95.00 92 ILE A CA 1
ATOM 718 C C . ILE A 1 92 ? -5.648 8.226 1.110 1.00 95.00 92 ILE A C 1
ATOM 720 O O . ILE A 1 92 ? -5.587 9.442 0.903 1.00 95.00 92 ILE A O 1
ATOM 724 N N . MET A 1 93 ? -5.081 7.621 2.148 1.00 93.12 93 MET A N 1
ATOM 725 C CA . MET A 1 93 ? -4.281 8.279 3.179 1.00 93.12 93 MET A CA 1
ATOM 726 C C . MET A 1 93 ? -2.814 8.426 2.773 1.00 93.12 93 MET A C 1
ATOM 728 O O . MET A 1 93 ? -2.204 9.444 3.079 1.00 93.12 93 MET A O 1
ATOM 732 N N . ASP A 1 94 ? -2.262 7.425 2.087 1.00 94.12 94 ASP A N 1
ATOM 733 C CA . ASP A 1 94 ? -0.913 7.466 1.514 1.00 94.12 94 ASP A CA 1
ATOM 734 C C . ASP A 1 94 ? -0.885 6.650 0.212 1.00 94.12 94 ASP A C 1
ATOM 736 O O . ASP A 1 94 ? -1.666 5.710 0.026 1.00 94.12 94 ASP A O 1
ATOM 740 N N . ALA A 1 95 ? 0.001 7.031 -0.700 1.00 95.19 95 ALA A N 1
ATOM 741 C CA . ALA A 1 95 ? 0.228 6.359 -1.969 1.00 95.19 95 ALA A C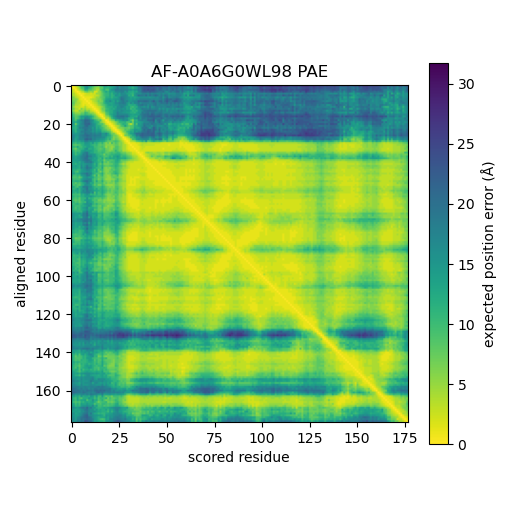A 1
ATOM 742 C C . ALA A 1 95 ? 1.730 6.334 -2.240 1.00 95.19 95 ALA A C 1
ATOM 744 O O . ALA A 1 95 ? 2.374 7.381 -2.292 1.00 95.19 95 ALA A O 1
ATOM 745 N N . VAL A 1 96 ? 2.300 5.144 -2.409 1.00 94.31 96 VAL A N 1
ATOM 746 C CA . VAL A 1 96 ? 3.756 4.989 -2.460 1.00 94.31 96 VAL A CA 1
ATOM 747 C C . VAL A 1 96 ? 4.170 4.139 -3.650 1.00 94.31 96 VAL A C 1
ATOM 749 O O . VAL A 1 96 ? 3.718 3.005 -3.801 1.00 94.31 96 VAL A O 1
ATOM 752 N N . SER A 1 97 ? 5.052 4.691 -4.482 1.00 93.44 97 SER A N 1
ATOM 753 C CA . SER A 1 97 ? 5.760 3.968 -5.539 1.00 93.44 97 SER A CA 1
ATOM 754 C C . SER A 1 97 ? 7.071 3.425 -4.990 1.00 93.44 97 SER A C 1
ATOM 756 O O . SER A 1 97 ? 7.837 4.160 -4.362 1.00 93.44 97 SER A O 1
ATOM 758 N N . PHE A 1 98 ? 7.336 2.146 -5.235 1.00 89.31 98 PHE A N 1
ATOM 759 C CA . PHE A 1 98 ? 8.545 1.466 -4.786 1.00 89.31 98 PHE A CA 1
ATOM 760 C C . PHE A 1 98 ? 8.952 0.359 -5.762 1.00 89.31 98 PHE A C 1
ATOM 762 O O . PHE A 1 98 ? 8.166 -0.082 -6.598 1.00 89.31 98 PHE A O 1
ATOM 769 N N . GLY A 1 99 ? 10.202 -0.082 -5.664 1.00 87.19 99 GLY A N 1
ATOM 770 C CA . GLY A 1 99 ? 10.816 -1.037 -6.586 1.00 87.19 99 GLY A CA 1
ATOM 771 C C . GLY A 1 99 ? 12.076 -0.485 -7.237 1.00 87.19 99 GLY A C 1
ATOM 772 O O . GLY A 1 99 ? 12.609 0.542 -6.817 1.00 87.19 99 GLY A O 1
ATOM 773 N N . MET A 1 100 ? 12.561 -1.190 -8.257 1.00 86.25 100 MET A N 1
ATOM 774 C CA . MET A 1 100 ? 13.789 -0.852 -8.990 1.00 86.25 100 MET A CA 1
ATOM 775 C C . MET A 1 100 ? 13.580 0.252 -10.033 1.00 86.25 100 MET A C 1
ATOM 777 O O . MET A 1 100 ? 14.541 0.737 -10.624 1.00 86.25 100 MET A O 1
ATOM 781 N N . ARG A 1 101 ? 12.324 0.633 -10.271 1.00 88.81 101 ARG A N 1
ATOM 782 C CA . ARG A 1 101 ? 11.929 1.741 -11.137 1.00 88.81 101 ARG A CA 1
ATOM 783 C C . ARG A 1 101 ? 10.627 2.353 -10.637 1.00 88.81 101 ARG A C 1
ATOM 785 O O . ARG A 1 101 ? 9.868 1.705 -9.915 1.00 88.81 101 ARG A O 1
ATOM 792 N N . ASP A 1 102 ? 10.350 3.570 -11.078 1.00 89.88 102 ASP A N 1
ATOM 793 C CA . ASP A 1 102 ? 9.083 4.233 -10.797 1.00 89.88 102 ASP A CA 1
ATOM 794 C C . ASP A 1 102 ? 7.921 3.596 -11.566 1.00 89.88 102 ASP A C 1
ATOM 796 O O . ASP A 1 102 ? 8.069 3.063 -12.676 1.00 89.88 102 ASP A O 1
ATOM 800 N N . VAL A 1 103 ? 6.733 3.671 -10.967 1.00 91.12 103 VAL A N 1
ATOM 801 C CA . VAL A 1 103 ? 5.489 3.443 -11.701 1.00 91.12 103 VAL A CA 1
ATOM 802 C C . VAL A 1 103 ? 5.256 4.599 -12.668 1.00 91.12 103 VAL A C 1
ATOM 804 O O . VAL A 1 103 ? 5.487 5.761 -12.342 1.00 91.12 103 VAL A O 1
ATOM 807 N N . GLU A 1 104 ? 4.794 4.285 -13.871 1.00 89.06 104 GLU A N 1
ATOM 808 C CA . GLU A 1 104 ? 4.487 5.299 -14.877 1.00 89.06 104 GLU A CA 1
ATOM 809 C C . GLU A 1 104 ? 3.067 5.849 -14.672 1.00 89.06 104 GLU A C 1
ATOM 811 O O . GLU A 1 104 ? 2.176 5.108 -14.251 1.00 89.06 104 GLU A O 1
ATOM 816 N N . PRO A 1 105 ? 2.805 7.123 -15.017 1.00 87.88 105 PRO A N 1
ATOM 817 C CA . PRO A 1 105 ? 1.484 7.733 -14.842 1.00 87.88 105 PRO A CA 1
ATOM 818 C C . PRO A 1 105 ? 0.401 7.112 -15.732 1.00 87.88 105 PRO A C 1
ATOM 820 O O . PRO A 1 105 ? -0.793 7.315 -15.503 1.00 87.88 105 PRO A O 1
ATOM 823 N N . GLN A 1 106 ? 0.794 6.368 -16.769 1.00 85.94 106 GLN A N 1
ATOM 824 C CA . GLN A 1 106 ? -0.123 5.709 -17.689 1.00 85.94 106 GLN A CA 1
ATOM 825 C C . GLN A 1 106 ? -1.124 4.820 -16.934 1.00 85.94 106 GLN A C 1
ATOM 827 O O . GLN A 1 106 ? -0.763 3.835 -16.296 1.00 85.94 106 GLN A O 1
ATOM 832 N N . GLY A 1 107 ? -2.415 5.126 -17.078 1.00 84.12 107 GLY A N 1
ATOM 833 C CA . GLY A 1 107 ? -3.487 4.330 -16.474 1.00 84.12 107 GLY A CA 1
ATOM 834 C C . GLY A 1 107 ? -3.675 4.548 -14.969 1.00 84.12 107 GLY A C 1
ATOM 835 O O . GLY A 1 107 ? -4.472 3.829 -14.359 1.00 84.12 107 GLY A O 1
ATOM 836 N N . ILE A 1 108 ? -2.993 5.539 -14.383 1.00 92.69 108 ILE A N 1
ATOM 837 C CA . ILE A 1 108 ? -3.194 5.990 -13.005 1.00 92.69 108 ILE A CA 1
ATOM 838 C C . ILE A 1 108 ? -4.040 7.274 -13.032 1.00 92.69 108 ILE A C 1
ATOM 840 O O . ILE A 1 108 ? -3.661 8.239 -13.700 1.00 92.69 108 ILE A O 1
ATOM 844 N N . PRO A 1 109 ? -5.192 7.318 -12.335 1.00 93.38 109 PRO A N 1
ATOM 845 C CA . PRO A 1 109 ? -5.975 8.542 -12.190 1.00 93.38 109 PRO A CA 1
ATOM 846 C C . PRO A 1 109 ? -5.131 9.705 -11.650 1.00 93.38 109 PRO A C 1
ATOM 848 O O . PRO A 1 109 ? -4.310 9.518 -10.753 1.00 93.38 109 PRO A O 1
ATOM 851 N N . HIS A 1 110 ? -5.319 10.909 -12.197 1.00 92.75 110 HIS A N 1
ATOM 852 C CA . HIS A 1 110 ? -4.482 12.072 -11.872 1.00 92.75 110 HIS A CA 1
ATOM 853 C C . HIS A 1 110 ? -4.508 12.436 -10.378 1.00 92.75 110 HIS A C 1
ATOM 855 O O . HIS A 1 110 ? -3.492 12.815 -9.799 1.00 92.75 110 HIS A O 1
ATOM 861 N N . ASP A 1 111 ? -5.672 12.324 -9.745 1.00 92.06 111 ASP A N 1
ATOM 862 C CA . ASP A 1 111 ? -5.874 12.560 -8.317 1.00 92.06 111 ASP A CA 1
ATOM 863 C C . ASP A 1 111 ? -5.064 11.594 -7.444 1.00 92.06 111 ASP A C 1
ATOM 865 O O . ASP A 1 111 ? -4.520 12.013 -6.423 1.00 92.06 111 ASP A O 1
ATOM 869 N N . ILE A 1 112 ? -4.913 10.341 -7.878 1.00 93.94 112 ILE A N 1
ATOM 870 C CA . ILE A 1 112 ? -4.039 9.360 -7.228 1.00 93.94 112 ILE A CA 1
ATOM 871 C C . ILE A 1 112 ? -2.579 9.685 -7.541 1.00 93.94 112 ILE A C 1
ATOM 873 O O . ILE A 1 112 ? -1.776 9.794 -6.621 1.00 93.94 112 ILE A O 1
ATOM 877 N N . TRP A 1 113 ? -2.244 9.912 -8.816 1.00 94.94 113 TRP A N 1
ATOM 878 C CA . TRP A 1 113 ? -0.879 10.209 -9.263 1.00 94.94 113 TRP A CA 1
ATOM 879 C C . TRP A 1 113 ? -0.251 11.381 -8.502 1.00 94.94 113 TRP A C 1
ATOM 881 O O . TRP A 1 113 ? 0.876 11.281 -8.028 1.00 94.94 113 TRP A O 1
ATOM 891 N N . SER A 1 114 ? -1.004 12.467 -8.309 1.00 93.31 114 SER A N 1
ATOM 892 C CA . SER A 1 114 ? -0.532 13.658 -7.588 1.00 93.31 114 SER A CA 1
ATOM 893 C C . SER A 1 114 ? -0.201 13.428 -6.107 1.00 93.31 114 SER A C 1
ATOM 895 O O . SER A 1 114 ? 0.431 14.282 -5.490 1.00 93.31 114 SER A O 1
ATOM 897 N N . ARG A 1 115 ? -0.631 12.297 -5.535 1.00 93.69 115 ARG A N 1
ATOM 898 C CA . ARG A 1 115 ? -0.391 11.912 -4.138 1.00 93.69 115 ARG A CA 1
ATOM 899 C C . ARG A 1 115 ? 0.757 10.919 -3.994 1.00 93.69 115 ARG A C 1
ATOM 901 O O . ARG A 1 115 ? 1.148 10.635 -2.867 1.00 93.69 115 ARG A O 1
ATOM 908 N N . ILE A 1 116 ? 1.268 10.371 -5.100 1.00 95.12 116 ILE A N 1
ATOM 909 C CA . ILE A 1 116 ? 2.287 9.327 -5.049 1.00 95.12 116 ILE A CA 1
ATOM 910 C C . ILE A 1 116 ? 3.601 9.919 -4.556 1.00 95.12 116 ILE A C 1
ATOM 912 O O . ILE A 1 116 ? 4.185 10.816 -5.164 1.00 95.12 116 ILE A O 1
ATOM 916 N N . ARG A 1 117 ? 4.093 9.348 -3.465 1.00 94.50 117 ARG A N 1
ATOM 917 C CA . ARG A 1 117 ? 5.456 9.522 -2.993 1.00 94.50 117 ARG A CA 1
ATOM 918 C C . ARG A 1 117 ? 6.331 8.421 -3.581 1.00 94.50 117 ARG A C 1
ATOM 920 O O . ARG A 1 117 ? 5.980 7.245 -3.530 1.00 94.50 117 ARG A O 1
ATOM 927 N N . PHE A 1 118 ? 7.482 8.799 -4.119 1.00 91.94 118 PHE A N 1
ATOM 928 C CA . PHE A 1 118 ? 8.428 7.868 -4.729 1.00 91.94 118 PHE A CA 1
ATOM 929 C C . PHE A 1 118 ? 9.532 7.534 -3.732 1.00 91.94 118 PHE A C 1
ATOM 931 O O . PHE A 1 118 ? 10.161 8.435 -3.172 1.00 91.94 118 PHE A O 1
ATOM 938 N N . LEU A 1 119 ? 9.726 6.243 -3.465 1.00 88.88 119 LEU A N 1
ATOM 939 C CA . LEU A 1 119 ? 10.815 5.774 -2.617 1.00 88.88 119 LEU A CA 1
ATOM 940 C C . LEU A 1 119 ? 12.116 5.627 -3.411 1.00 88.88 119 LEU A C 1
ATOM 942 O O . LEU A 1 119 ? 12.068 5.325 -4.604 1.00 88.88 119 LEU A O 1
ATOM 946 N N . PRO A 1 120 ? 13.283 5.792 -2.760 1.00 85.19 120 PRO A N 1
ATOM 947 C CA . PRO A 1 120 ? 14.568 5.541 -3.398 1.00 85.19 120 PRO A CA 1
ATOM 948 C C . PRO A 1 120 ? 14.658 4.121 -3.966 1.00 85.19 120 PRO A C 1
ATOM 950 O O . PRO A 1 120 ? 14.293 3.150 -3.299 1.00 85.19 120 PRO A O 1
ATOM 953 N N . HIS A 1 121 ? 15.192 3.991 -5.181 1.00 84.94 121 HIS A N 1
ATOM 954 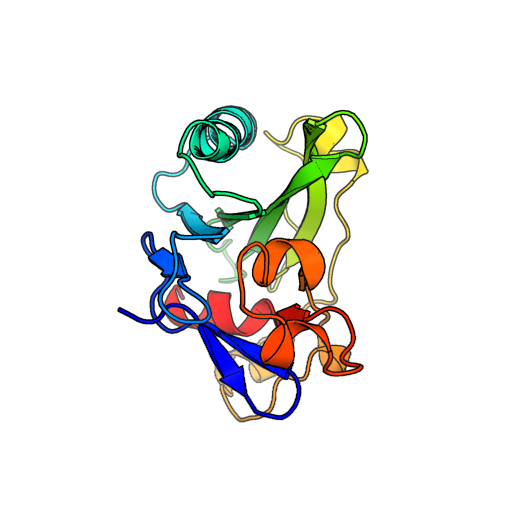C CA . HIS A 1 121 ? 15.402 2.684 -5.797 1.00 84.94 121 HIS A CA 1
ATOM 955 C C . HIS A 1 121 ? 16.548 1.928 -5.116 1.00 84.94 121 HIS A C 1
ATOM 957 O O . HIS A 1 121 ? 17.642 2.482 -4.961 1.00 84.94 121 HIS A O 1
ATOM 963 N N . PRO A 1 122 ? 16.353 0.651 -4.758 1.00 79.19 122 PRO A N 1
ATOM 964 C CA . PRO A 1 122 ? 17.446 -0.210 -4.375 1.00 79.19 122 PRO A CA 1
ATOM 965 C C . PRO A 1 122 ? 18.269 -0.568 -5.612 1.00 79.19 122 PRO A C 1
ATOM 967 O O . PRO A 1 122 ? 17.766 -0.687 -6.732 1.00 79.19 122 PRO A O 1
ATOM 970 N N . THR A 1 123 ? 19.557 -0.792 -5.402 1.00 75.75 123 THR A N 1
ATOM 971 C CA . THR A 1 123 ? 20.424 -1.391 -6.414 1.00 75.75 123 THR A CA 1
ATOM 972 C C . THR A 1 123 ? 20.051 -2.859 -6.639 1.00 75.75 123 THR A C 1
ATOM 974 O O . THR A 1 123 ? 19.540 -3.536 -5.746 1.00 75.75 123 THR A O 1
ATOM 977 N N . ARG A 1 124 ? 20.378 -3.396 -7.821 1.00 73.12 124 ARG A N 1
ATOM 978 C CA . ARG A 1 124 ? 20.216 -4.830 -8.113 1.00 73.12 124 ARG A CA 1
ATOM 979 C C . ARG A 1 124 ? 20.956 -5.715 -7.107 1.00 73.12 124 ARG A C 1
ATOM 981 O O . ARG A 1 124 ? 20.400 -6.709 -6.672 1.00 73.12 124 ARG A O 1
ATOM 988 N N . ALA A 1 125 ? 22.158 -5.319 -6.688 1.00 73.75 125 ALA A N 1
ATOM 989 C CA . ALA A 1 125 ? 22.918 -6.053 -5.679 1.00 73.75 125 ALA A CA 1
ATOM 990 C C . ALA A 1 125 ? 22.207 -6.076 -4.315 1.00 73.75 125 ALA A C 1
ATOM 992 O O . ALA A 1 125 ? 22.199 -7.107 -3.650 1.00 73.75 125 ALA A O 1
ATOM 993 N N . GLN A 1 126 ? 21.579 -4.963 -3.909 1.00 73.69 126 GLN A N 1
ATOM 994 C CA . GLN A 1 126 ? 20.757 -4.926 -2.695 1.00 73.69 126 GLN A CA 1
ATOM 995 C C . GLN A 1 126 ? 19.574 -5.883 -2.821 1.00 73.69 126 GLN A C 1
ATOM 997 O O . GLN A 1 126 ? 19.350 -6.669 -1.902 1.00 73.69 126 GLN A O 1
ATOM 1002 N N . MET A 1 127 ? 18.898 -5.884 -3.975 1.00 70.62 127 MET A N 1
ATOM 1003 C CA . MET A 1 127 ? 17.817 -6.827 -4.256 1.00 70.62 127 MET A CA 1
ATOM 1004 C C . MET A 1 127 ? 18.299 -8.285 -4.172 1.00 70.62 127 MET A C 1
ATOM 1006 O O . MET A 1 127 ? 17.856 -9.049 -3.325 1.00 70.62 127 MET A O 1
ATOM 1010 N N . GLU A 1 128 ? 19.277 -8.666 -4.984 1.00 69.56 128 GLU A N 1
ATOM 1011 C CA . GLU A 1 128 ? 19.774 -10.044 -5.063 1.00 69.56 128 GLU A CA 1
ATOM 1012 C C . GLU A 1 128 ? 20.358 -10.559 -3.746 1.00 69.56 128 GLU A C 1
ATOM 1014 O O . GLU A 1 128 ? 20.299 -11.758 -3.478 1.00 69.56 128 GLU A O 1
ATOM 1019 N N . SER A 1 129 ? 20.927 -9.677 -2.918 1.00 67.19 129 SER A N 1
ATOM 1020 C CA . SER A 1 129 ? 21.582 -10.116 -1.693 1.00 67.19 129 SER A CA 1
ATOM 1021 C C . SER A 1 129 ? 20.606 -10.744 -0.702 1.00 67.19 129 SER A C 1
ATOM 1023 O O . SER A 1 129 ? 21.012 -11.666 -0.010 1.00 67.19 129 SER A O 1
ATOM 1025 N N . CYS A 1 130 ? 19.344 -10.300 -0.620 1.00 58.12 130 CYS A N 1
ATOM 1026 C CA . CYS A 1 130 ? 18.373 -10.756 0.393 1.00 58.12 130 CYS A CA 1
ATOM 1027 C C . CYS A 1 130 ? 18.907 -10.752 1.850 1.00 58.12 130 CYS A C 1
ATOM 1029 O O . CYS A 1 130 ? 18.276 -11.321 2.742 1.00 58.12 130 CYS A O 1
ATOM 1031 N N . LEU A 1 131 ? 20.075 -10.149 2.109 1.00 54.88 131 LEU A N 1
ATOM 1032 C CA . LEU A 1 131 ? 20.766 -10.208 3.392 1.00 54.88 131 LEU A CA 1
ATOM 1033 C C . LEU A 1 131 ? 20.293 -9.041 4.264 1.00 54.88 131 LEU A C 1
ATOM 1035 O O . LEU A 1 131 ? 20.258 -7.890 3.836 1.00 54.88 131 LEU A O 1
ATOM 1039 N N . ASP A 1 132 ? 19.899 -9.383 5.484 1.00 56.66 132 ASP A N 1
ATOM 1040 C CA . ASP A 1 132 ? 19.360 -8.505 6.524 1.00 56.66 132 ASP A CA 1
ATOM 1041 C C . ASP A 1 132 ? 20.280 -7.321 6.922 1.00 56.66 132 ASP A C 1
ATOM 1043 O O . ASP A 1 132 ? 21.504 -7.446 6.820 1.00 56.66 132 ASP A O 1
ATOM 1047 N N . PRO A 1 133 ? 19.735 -6.246 7.540 1.00 58.72 133 PRO A N 1
ATOM 1048 C CA . PRO A 1 133 ? 18.321 -5.900 7.643 1.00 58.72 133 PRO A CA 1
ATOM 1049 C C . PRO A 1 133 ? 17.964 -4.689 6.775 1.00 58.72 133 PRO A C 1
ATOM 1051 O O . PRO A 1 133 ? 18.556 -3.619 6.883 1.00 58.72 133 PRO A O 1
ATOM 1054 N N . TRP A 1 134 ? 16.923 -4.847 5.958 1.00 61.50 134 TRP A N 1
ATOM 1055 C CA . TRP A 1 134 ? 16.257 -3.725 5.303 1.00 61.50 134 TRP A CA 1
ATOM 1056 C C . TRP A 1 134 ? 15.555 -2.897 6.372 1.00 61.50 134 TRP A C 1
ATOM 1058 O O . TRP A 1 134 ? 14.505 -3.303 6.878 1.00 61.50 134 TRP A O 1
ATOM 1068 N N . THR A 1 135 ? 16.134 -1.758 6.745 1.00 63.38 135 THR A N 1
ATOM 1069 C CA . THR A 1 135 ? 15.476 -0.867 7.694 1.00 63.38 135 THR A CA 1
ATOM 1070 C C . THR A 1 135 ? 14.493 0.050 6.960 1.00 63.38 135 THR A C 1
ATOM 1072 O O . THR A 1 135 ? 14.729 0.437 5.810 1.00 63.38 135 THR A O 1
ATOM 1075 N N . PRO A 1 136 ? 13.384 0.442 7.610 1.00 63.03 136 PRO A N 1
ATOM 1076 C CA . PRO A 1 136 ? 12.525 1.523 7.138 1.00 63.03 136 PRO A CA 1
ATOM 1077 C C . PRO A 1 136 ? 13.275 2.814 6.763 1.00 63.03 136 PRO A C 1
ATOM 1079 O O . PRO A 1 136 ? 12.776 3.582 5.944 1.00 63.03 136 PRO A O 1
ATOM 1082 N N . ASP A 1 137 ? 14.444 3.073 7.353 1.00 68.00 137 ASP A N 1
ATOM 1083 C CA . ASP A 1 137 ? 15.224 4.292 7.118 1.00 68.00 137 ASP A CA 1
ATOM 1084 C C . ASP A 1 137 ? 16.028 4.248 5.808 1.00 68.00 137 ASP A C 1
ATOM 1086 O O . ASP A 1 137 ? 16.200 5.286 5.172 1.00 68.00 137 ASP A O 1
ATOM 1090 N N . ASP A 1 138 ? 16.461 3.067 5.359 1.00 66.75 138 ASP A N 1
ATOM 1091 C CA . ASP A 1 138 ? 17.334 2.937 4.181 1.00 66.75 138 ASP A CA 1
ATOM 1092 C C . ASP A 1 138 ? 16.577 3.081 2.858 1.00 66.75 138 ASP A C 1
ATOM 1094 O O . ASP A 1 138 ? 17.067 3.670 1.893 1.00 66.75 138 ASP A O 1
ATOM 1098 N N . HIS A 1 139 ? 15.364 2.535 2.808 1.00 68.75 139 HIS A N 1
ATOM 1099 C CA . HIS A 1 139 ? 14.592 2.429 1.570 1.00 68.75 139 HIS A CA 1
ATOM 1100 C C . HIS A 1 139 ? 13.186 3.009 1.696 1.00 68.75 139 HIS A C 1
ATOM 1102 O O . HIS A 1 139 ? 12.431 3.033 0.731 1.00 68.75 139 HIS A O 1
ATOM 1108 N N . GLY A 1 140 ? 12.840 3.545 2.863 1.00 76.25 140 GLY A N 1
ATOM 1109 C CA . GLY A 1 140 ? 11.523 4.086 3.131 1.00 76.25 140 GLY A CA 1
ATOM 1110 C C . GLY A 1 140 ? 10.508 3.022 3.536 1.00 76.25 140 GLY A C 1
ATOM 1111 O O . GLY A 1 140 ? 10.732 1.810 3.506 1.00 76.25 140 GLY A O 1
ATOM 1112 N N . PHE A 1 141 ? 9.357 3.517 3.964 1.00 81.56 141 PHE A N 1
ATOM 1113 C CA . PHE A 1 141 ? 8.318 2.728 4.598 1.00 81.56 141 PHE A CA 1
ATOM 1114 C C . PHE A 1 141 ? 6.950 3.345 4.336 1.00 81.56 141 PHE A C 1
ATOM 1116 O O . PHE A 1 141 ? 6.824 4.495 3.888 1.00 81.56 141 PHE A O 1
ATOM 1123 N N . LEU A 1 142 ? 5.935 2.550 4.640 1.00 86.69 142 LEU A N 1
ATOM 1124 C CA . LEU A 1 142 ? 4.565 2.996 4.785 1.00 86.69 142 LEU A CA 1
ATOM 1125 C C . LEU A 1 142 ? 4.243 3.141 6.275 1.00 86.69 142 LEU A C 1
ATOM 1127 O O . LEU A 1 142 ? 4.519 2.231 7.061 1.00 86.69 142 LEU A O 1
ATOM 1131 N N . THR A 1 143 ? 3.684 4.285 6.659 1.00 87.44 143 THR A N 1
ATOM 1132 C CA . THR A 1 143 ? 3.261 4.547 8.040 1.00 87.44 143 THR A CA 1
ATOM 1133 C C . THR A 1 143 ? 1.836 4.054 8.236 1.00 87.44 143 THR A C 1
ATOM 1135 O O . THR A 1 143 ? 0.903 4.585 7.633 1.00 87.44 143 THR A O 1
ATOM 1138 N N . LEU A 1 144 ? 1.650 3.065 9.107 1.00 86.25 144 LEU A N 1
ATOM 1139 C CA . LEU A 1 144 ? 0.333 2.541 9.450 1.00 86.25 144 LEU A CA 1
ATOM 1140 C C . LEU A 1 144 ? -0.156 3.196 10.752 1.00 86.25 144 LEU A C 1
ATOM 1142 O O . LEU A 1 144 ? 0.456 2.963 11.801 1.00 86.25 144 LEU A O 1
ATOM 1146 N N . PRO A 1 145 ? -1.263 3.965 10.717 1.00 85.06 145 PRO A N 1
ATOM 1147 C CA . PRO A 1 145 ? -1.796 4.631 11.894 1.00 85.06 145 PRO A CA 1
ATOM 1148 C C . PRO A 1 145 ? -2.108 3.623 12.994 1.00 85.06 145 PRO A C 1
ATOM 1150 O O . PRO A 1 145 ? -2.949 2.732 12.824 1.00 85.06 145 PRO A O 1
ATOM 1153 N N . ARG A 1 146 ? -1.459 3.775 14.148 1.00 79.94 146 ARG A N 1
ATOM 1154 C CA . ARG A 1 146 ? -1.602 2.854 15.279 1.00 79.94 146 ARG A CA 1
ATOM 1155 C C . ARG A 1 146 ? -3.058 2.735 15.718 1.00 79.94 146 ARG A C 1
ATOM 1157 O O . ARG A 1 146 ? -3.533 1.629 15.968 1.00 79.94 146 ARG A O 1
ATOM 1164 N N . ALA A 1 147 ? -3.763 3.865 15.773 1.00 80.56 147 ALA A N 1
ATOM 1165 C CA . ALA A 1 147 ? -5.164 3.931 16.177 1.00 80.56 147 ALA A CA 1
ATOM 1166 C C . ALA A 1 147 ? -6.083 3.080 15.283 1.00 80.56 147 ALA A C 1
ATOM 1168 O O . ALA A 1 147 ? -7.020 2.463 15.783 1.00 80.56 147 ALA A O 1
ATOM 1169 N N . GLU A 1 148 ? -5.795 3.006 13.982 1.00 83.06 148 GLU A N 1
ATOM 1170 C CA . GLU A 1 148 ? -6.589 2.219 13.035 1.00 83.06 148 GLU A CA 1
ATOM 1171 C C . GLU A 1 148 ? -6.213 0.735 13.090 1.00 83.06 148 GLU A C 1
ATOM 1173 O O . GLU A 1 148 ? -7.089 -0.129 13.111 1.00 83.06 148 GLU A O 1
ATOM 1178 N N . CYS A 1 149 ? -4.919 0.422 13.199 1.00 78.06 149 CYS A N 1
ATOM 1179 C CA . CYS A 1 149 ? -4.433 -0.953 13.338 1.00 78.06 149 CYS A CA 1
ATOM 1180 C C . CYS A 1 149 ? -4.922 -1.626 14.632 1.00 78.06 149 CYS A C 1
ATOM 1182 O O . CYS A 1 149 ? -5.247 -2.814 14.631 1.00 78.06 149 CYS A O 1
ATOM 1184 N N . LEU A 1 150 ? -4.989 -0.871 15.732 1.00 75.94 150 LEU A N 1
ATOM 1185 C CA . LEU A 1 150 ? -5.381 -1.356 17.058 1.00 75.94 150 LEU A CA 1
ATOM 1186 C C . LEU A 1 150 ? -6.841 -1.060 17.412 1.00 75.94 150 LEU A C 1
ATOM 1188 O O . LEU A 1 150 ? -7.231 -1.192 18.571 1.00 75.94 150 LEU A O 1
ATOM 1192 N N . TYR A 1 151 ? -7.667 -0.649 16.451 1.00 77.38 151 TYR A N 1
ATOM 1193 C CA . TYR A 1 151 ? -9.066 -0.353 16.732 1.00 77.38 151 TYR A CA 1
ATOM 1194 C C . TYR A 1 151 ? -9.788 -1.584 17.307 1.00 77.38 151 TYR A C 1
ATOM 1196 O O . TYR A 1 151 ? -9.804 -2.664 16.714 1.00 77.38 151 TYR A O 1
ATOM 1204 N N . GLY A 1 152 ? -10.394 -1.410 18.483 1.00 74.88 152 GLY A N 1
ATOM 1205 C CA . GLY A 1 152 ? -11.054 -2.487 19.223 1.00 74.88 152 GLY A CA 1
ATOM 1206 C C . GLY A 1 152 ? -10.114 -3.392 20.029 1.00 74.88 152 GLY A C 1
ATOM 1207 O O . GLY A 1 152 ? -10.591 -4.380 20.586 1.00 74.88 152 GLY A O 1
ATOM 1208 N N . ALA A 1 153 ? -8.815 -3.078 20.105 1.00 73.50 153 ALA A N 1
ATOM 1209 C CA . ALA A 1 153 ? -7.890 -3.724 21.033 1.00 73.50 153 ALA A CA 1
ATOM 1210 C C . ALA A 1 153 ? -8.184 -3.309 22.492 1.00 73.50 153 ALA A C 1
ATOM 1212 O O . ALA A 1 153 ? -8.757 -2.238 22.714 1.00 73.50 153 ALA A O 1
ATOM 1213 N N . PRO A 1 154 ? -7.803 -4.126 23.491 1.00 71.44 154 PRO A N 1
ATOM 1214 C CA . PRO A 1 154 ? -8.010 -3.787 24.894 1.00 71.44 154 PRO A CA 1
ATOM 1215 C C . PRO A 1 154 ? -7.078 -2.653 25.362 1.00 71.44 154 PRO A C 1
ATOM 1217 O O . PRO A 1 154 ? -6.029 -2.389 24.767 1.00 71.44 154 PRO A O 1
ATOM 1220 N N . ASP A 1 155 ? -7.474 -1.973 26.442 1.00 71.44 155 ASP A N 1
ATOM 1221 C CA . ASP A 1 155 ? -6.823 -0.748 26.929 1.00 71.44 155 ASP A CA 1
ATOM 1222 C C . ASP A 1 155 ? -5.339 -0.936 27.284 1.00 71.44 155 ASP A C 1
ATOM 1224 O O . ASP A 1 155 ? -4.539 -0.016 27.128 1.00 71.44 155 ASP A O 1
ATOM 1228 N N . ASP A 1 156 ? -4.933 -2.119 27.740 1.00 70.00 156 ASP A N 1
ATOM 1229 C CA . ASP A 1 156 ? -3.537 -2.433 28.062 1.00 70.00 156 ASP A CA 1
ATOM 1230 C C . ASP A 1 156 ? -2.617 -2.394 26.828 1.00 70.00 156 ASP A C 1
ATOM 1232 O O . ASP A 1 156 ? -1.466 -1.969 26.931 1.00 70.00 156 ASP A O 1
ATOM 1236 N N . VAL A 1 157 ? -3.136 -2.741 25.646 1.00 66.06 157 VAL A N 1
ATOM 1237 C CA . VAL A 1 157 ? -2.428 -2.628 24.359 1.00 66.06 157 VAL A CA 1
ATOM 1238 C C . VAL A 1 157 ? -2.395 -1.175 23.866 1.00 66.06 157 VAL A C 1
ATOM 1240 O O . VAL A 1 157 ? -1.398 -0.722 23.291 1.00 66.06 157 VAL A O 1
ATOM 1243 N N . LEU A 1 158 ? -3.472 -0.420 24.101 1.00 64.88 158 LEU A N 1
ATOM 1244 C CA . LEU A 1 158 ? -3.603 0.977 23.673 1.00 64.88 158 LEU A CA 1
ATOM 1245 C C . LEU A 1 158 ? -2.741 1.938 24.505 1.00 64.88 158 LEU A C 1
ATOM 1247 O O . LEU A 1 158 ? -2.214 2.901 23.956 1.00 64.88 158 LEU A O 1
ATOM 1251 N N . ASN A 1 159 ? -2.542 1.650 25.793 1.00 64.62 159 ASN A N 1
ATOM 1252 C CA . ASN A 1 159 ? -1.803 2.505 26.730 1.00 64.62 159 ASN A CA 1
ATOM 1253 C C . ASN A 1 159 ? -0.269 2.422 26.604 1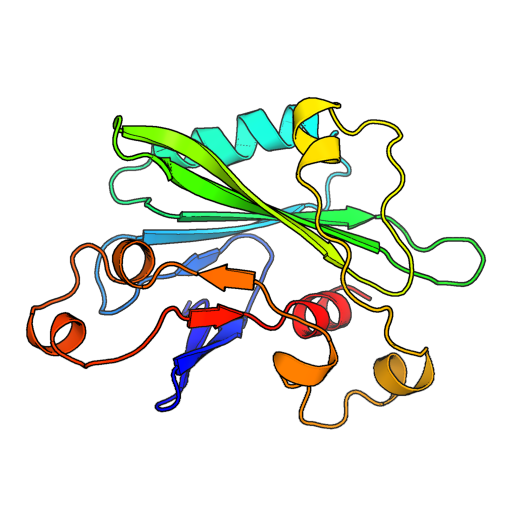.00 64.62 159 ASN A C 1
ATOM 1255 O O . ASN A 1 159 ? 0.449 3.105 27.337 1.00 64.62 159 ASN A O 1
ATOM 1259 N N . SER A 1 160 ? 0.258 1.616 25.679 1.00 61.12 160 SER A N 1
ATOM 1260 C CA . SER A 1 160 ? 1.683 1.648 25.340 1.00 61.12 160 SER A CA 1
ATOM 1261 C C . SER A 1 160 ? 2.007 2.924 24.542 1.00 61.12 160 SER A C 1
ATOM 1263 O O . SER A 1 160 ? 1.343 3.164 23.531 1.00 61.12 160 SER A O 1
ATOM 1265 N N . PRO A 1 161 ? 3.043 3.708 24.908 1.00 56.31 161 PRO A N 1
ATOM 1266 C CA . PRO A 1 161 ? 3.397 5.001 24.296 1.00 56.31 161 PRO A CA 1
ATOM 1267 C C . PRO A 1 161 ? 4.033 4.880 22.896 1.00 56.31 161 PRO A C 1
ATOM 1269 O O . PRO A 1 161 ? 4.906 5.659 22.529 1.00 56.31 161 PRO A O 1
ATOM 1272 N N . ALA A 1 162 ? 3.652 3.866 22.127 1.00 64.56 162 ALA A N 1
ATOM 1273 C CA . ALA A 1 162 ? 4.283 3.554 20.856 1.00 64.56 162 ALA A CA 1
ATOM 1274 C C . ALA A 1 162 ? 3.764 4.454 19.724 1.00 64.56 162 ALA A C 1
ATOM 1276 O O . ALA A 1 162 ? 2.577 4.780 19.664 1.00 64.56 162 ALA A O 1
ATOM 1277 N N . GLU A 1 163 ? 4.681 4.812 18.827 1.00 77.25 163 GLU A N 1
ATOM 1278 C CA . GLU A 1 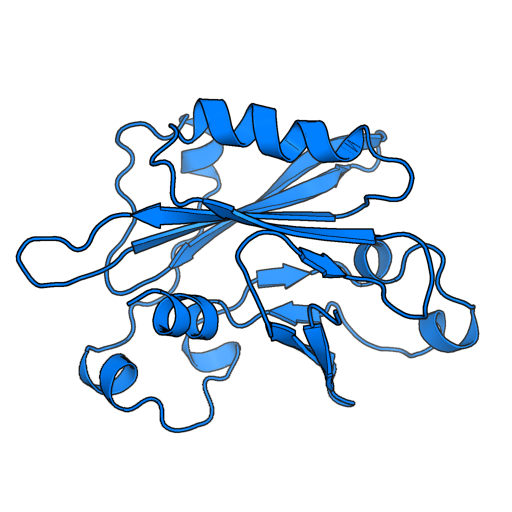163 ? 4.420 5.552 17.592 1.00 77.25 163 GLU A CA 1
ATOM 1279 C C . GLU A 1 163 ? 3.593 4.718 16.592 1.00 77.25 163 GLU A C 1
ATOM 1281 O O . GLU A 1 163 ? 3.263 3.547 16.831 1.00 77.25 163 GLU A O 1
ATOM 1286 N N . ASP A 1 164 ? 3.239 5.336 15.463 1.00 82.62 164 ASP A N 1
ATOM 1287 C CA . ASP A 1 164 ? 2.660 4.631 14.320 1.00 82.62 164 ASP A CA 1
ATOM 1288 C C . ASP A 1 164 ? 3.597 3.524 13.814 1.00 82.62 164 ASP A C 1
ATOM 1290 O O . ASP A 1 164 ? 4.823 3.619 13.904 1.00 82.62 164 ASP A O 1
ATOM 1294 N N . PHE A 1 165 ? 3.021 2.453 13.264 1.00 80.62 165 PHE A N 1
ATOM 1295 C CA . PHE A 1 165 ? 3.817 1.319 12.801 1.00 80.62 165 PHE A CA 1
ATOM 1296 C C . PHE A 1 165 ? 4.499 1.643 11.472 1.00 80.62 165 PHE A C 1
ATOM 1298 O O . PHE A 1 165 ? 3.913 2.277 10.593 1.00 80.62 165 PHE A O 1
ATOM 1305 N N . ARG A 1 166 ? 5.724 1.146 11.288 1.00 81.69 166 ARG A N 1
ATOM 1306 C CA . ARG A 1 166 ? 6.486 1.304 10.044 1.00 81.69 166 ARG A CA 1
ATOM 1307 C C . ARG A 1 166 ? 6.502 -0.024 9.296 1.00 81.69 166 ARG A C 1
ATOM 1309 O O . ARG A 1 166 ? 7.033 -1.013 9.798 1.00 81.69 166 ARG A O 1
ATOM 1316 N N . LEU A 1 167 ? 5.917 -0.046 8.101 1.00 79.25 167 LEU A N 1
ATOM 1317 C CA . LEU A 1 167 ? 5.929 -1.204 7.211 1.00 79.25 167 LEU A CA 1
ATOM 1318 C C . LEU A 1 167 ? 7.012 -1.022 6.133 1.00 79.25 167 LEU A C 1
ATOM 1320 O O . LEU A 1 167 ? 6.834 -0.188 5.238 1.00 79.25 167 LEU A O 1
ATOM 1324 N N . PRO A 1 168 ? 8.124 -1.778 6.179 1.00 77.25 168 PRO A N 1
ATOM 1325 C CA . PRO A 1 168 ? 9.115 -1.766 5.107 1.00 77.25 168 PRO A CA 1
ATOM 1326 C C . PRO A 1 168 ? 8.529 -2.414 3.844 1.00 77.25 168 PRO A C 1
ATOM 1328 O O . PRO A 1 168 ? 8.162 -3.588 3.845 1.00 77.25 168 PRO A O 1
ATOM 1331 N N . LEU A 1 169 ? 8.439 -1.649 2.754 1.00 76.38 169 LEU A N 1
ATOM 1332 C CA . LEU A 1 169 ? 7.739 -2.077 1.535 1.00 76.38 169 LEU A CA 1
ATOM 1333 C C . LEU A 1 169 ? 8.561 -3.029 0.658 1.00 76.38 169 LEU A C 1
ATOM 1335 O O . LEU A 1 169 ? 8.007 -3.909 0.010 1.00 76.38 169 LEU A O 1
ATOM 1339 N N . PHE A 1 170 ? 9.885 -2.891 0.653 1.00 70.31 170 PHE A N 1
ATOM 1340 C CA . PHE A 1 170 ? 10.748 -3.639 -0.264 1.00 70.31 170 PHE A CA 1
ATOM 1341 C C . PHE A 1 170 ? 10.818 -5.139 0.020 1.00 70.31 170 PHE A C 1
ATOM 1343 O O . PHE A 1 170 ? 11.007 -5.905 -0.920 1.00 70.31 170 PHE A O 1
ATOM 1350 N N . ARG A 1 171 ? 10.568 -5.577 1.264 1.00 63.31 171 ARG A N 1
ATOM 1351 C CA . ARG A 1 171 ? 10.446 -7.013 1.568 1.00 63.31 171 ARG A CA 1
ATOM 1352 C C . ARG A 1 171 ? 9.334 -7.690 0.759 1.00 63.31 171 ARG A C 1
ATOM 1354 O O . ARG A 1 171 ? 9.492 -8.840 0.386 1.00 63.31 171 ARG A O 1
ATOM 1361 N N . ILE A 1 172 ? 8.267 -6.959 0.432 1.00 64.06 172 ILE A N 1
ATOM 1362 C CA . ILE A 1 172 ? 7.093 -7.490 -0.274 1.00 64.06 172 ILE A CA 1
ATOM 1363 C C . ILE A 1 172 ? 7.416 -7.824 -1.738 1.00 64.06 172 ILE A C 1
ATOM 1365 O O . ILE A 1 172 ? 6.794 -8.709 -2.303 1.00 64.06 172 ILE A O 1
ATOM 1369 N N . LEU A 1 173 ? 8.391 -7.156 -2.368 1.00 62.38 173 LEU A N 1
ATOM 1370 C CA . LEU A 1 173 ? 8.738 -7.438 -3.769 1.00 62.38 173 LEU A CA 1
ATOM 1371 C C . LEU A 1 173 ? 9.463 -8.773 -3.953 1.00 62.38 173 LEU A C 1
ATOM 1373 O O . LEU A 1 173 ? 9.311 -9.375 -5.010 1.00 62.38 173 LEU A O 1
ATOM 1377 N N . PHE A 1 174 ? 10.230 -9.228 -2.957 1.00 59.62 174 PHE A N 1
ATOM 1378 C CA . PHE A 1 174 ? 11.011 -10.468 -3.056 1.00 59.62 174 PHE A CA 1
ATOM 1379 C C . PHE A 1 174 ? 10.152 -11.719 -3.088 1.00 59.62 174 PHE A C 1
ATOM 1381 O O . PHE A 1 174 ? 10.506 -12.680 -3.760 1.00 59.62 174 PHE A O 1
ATOM 1388 N N . ASP A 1 175 ? 9.023 -11.702 -2.387 1.00 54.22 175 ASP A N 1
ATOM 1389 C CA . ASP A 1 175 ? 8.128 -12.856 -2.346 1.00 54.22 175 ASP A CA 1
ATOM 1390 C C . ASP A 1 175 ? 7.401 -13.072 -3.695 1.00 54.22 175 ASP A C 1
ATOM 1392 O O . ASP A 1 175 ? 6.830 -14.138 -3.913 1.00 54.22 175 ASP A O 1
ATOM 1396 N N . TYR A 1 176 ? 7.461 -12.096 -4.618 1.00 50.53 176 TYR A N 1
ATOM 1397 C CA . TYR A 1 176 ? 6.759 -12.095 -5.913 1.00 50.53 176 TYR A CA 1
ATOM 1398 C C . TYR A 1 176 ? 7.665 -11.973 -7.157 1.00 50.53 176 TYR A C 1
ATOM 1400 O O . TYR A 1 176 ? 7.148 -11.913 -8.278 1.00 50.53 176 TYR A O 1
ATOM 1408 N N . SER A 1 177 ? 8.990 -11.905 -6.986 1.00 48.44 177 SER A N 1
ATOM 1409 C CA . SER A 1 177 ? 9.991 -11.866 -8.071 1.00 48.44 177 SER A CA 1
ATOM 1410 C C . SER A 1 177 ? 10.630 -13.229 -8.302 1.00 48.44 177 SER A C 1
ATOM 1412 O O . SER A 1 177 ? 10.729 -13.646 -9.477 1.00 48.44 177 SER A O 1
#

Radius of gyration: 16.05 Å; Cα contacts (8 Å, |Δi|>4): 321; chains: 1; bounding box: 41×31×49 Å